Protein 5Y27 (pdb70)

Radius of gyration: 16.81 Å; Cα contacts (8 Å, |Δi|>4): 236; chains: 2; bounding box: 41×46×40 Å

GO terms:
  GO:0000785 chromatin (C, IDA)
  GO:0005634 nucleus (C, IDA)
  GO:0006335 DNA replication-dependent chromatin assembly (P, IDA)
  GO:0031491 nucleosome binding (F, EXP)
  GO:0043596 nuclear replication fork (C, IC)
  GO:0140529 CMG complex assembly (P, IC)
  GO:1902983 DNA strand elongation involved in mitotic DNA replication (P, IC)
  GO:0005634 nucleus (C, HDA)
  GO:0040029 epigenetic regulation of gene expression (P, IMP)
  GO:0005829 cytosol (C, HDA)
  GO:0006335 DNA replication-dependent chromatin assembly (P, IMP)
  GO:0008622 epsilon DNA polymerase complex (C, IPI)

Foldseek 3Di:
DVVLVVQQDDLVVLVVVCVVPPPPDDDDDVRSSVSSVVVVVVVQLVVQQCVVCVVVVHRDGLVSSLVSCVVVVNNVCNVVSVVVVVVVVVVVVVD/DVPDDDDDPPAAPDDLVVLVVVVVPDPPDPDQDPSNSRVVRVVVVVVVVVLLVQLCVVCVVVVHRDGDPVSSVVCCVPDPVNVVCCVVSVD

B-factor: mean 26.99, std 15.71, range [8.02, 170.59]

Organism: Schizosaccharomyces pombe (strain 972 / ATCC 24843) (NCBI:txid284812)

Structure (mmCIF, N/CA/C/O backbone):
data_5Y27
#
_entry.id   5Y27
#
_cell.length_a   86.291
_cell.length_b   86.291
_cell.length_c   59.710
_cell.angle_alpha   90.00
_cell.angle_beta   90.00
_cell.angle_gamma   120.00
#
_symmetry.space_group_name_H-M   'P 65'
#
loop_
_entity.id
_entity.type
_entity.pdbx_description
1 polymer 'DNA polymerase epsilon subunit D'
2 polymer 'Putative transcription factor C16C4.22'
3 non-polymer GLYCEROL
4 water water
#
loop_
_atom_site.group_PDB
_atom_site.id
_atom_site.type_symbol
_atom_site.label_atom_id
_atom_site.label_alt_id
_atom_site.label_comp_id
_atom_site.label_asym_id
_atom_site.label_entity_id
_atom_site.label_seq_id
_atom_site.pdbx_PDB_ins_code
_atom_site.Cartn_x
_atom_site.Cartn_y
_atom_site.Cartn_z
_atom_site.occupancy
_atom_site.B_iso_or_equiv
_atom_site.auth_seq_id
_atom_site.auth_comp_id
_atom_site.auth_asym_id
_atom_site.auth_atom_id
_atom_site.pdbx_PDB_model_num
ATOM 1 N N . THR A 1 10 ? 3.780 18.182 45.173 1.00 63.11 9 THR A N 1
ATOM 2 C CA . THR A 1 10 ? 3.985 18.296 46.610 1.00 59.97 9 THR A CA 1
ATOM 3 C C . THR A 1 10 ? 3.022 19.322 47.203 1.00 56.45 9 THR A C 1
ATOM 4 O O . THR A 1 10 ? 2.515 20.197 46.498 1.00 50.68 9 THR A O 1
ATOM 8 N N . SER A 1 11 ? 2.767 19.195 48.501 1.00 58.42 10 SER A N 1
ATOM 9 C CA . SER A 1 11 ? 2.041 20.210 49.24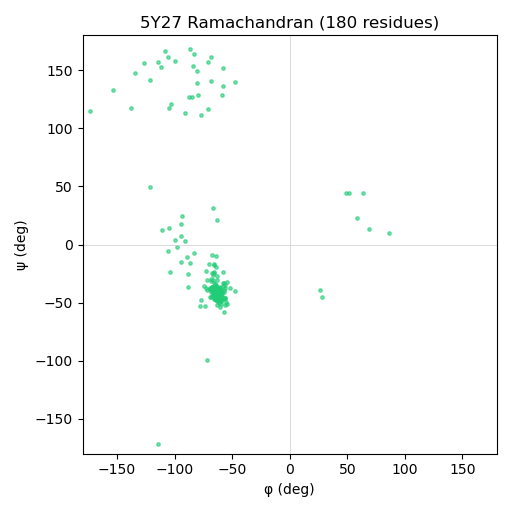7 1.00 54.95 10 SER A CA 1
ATOM 10 C C . SER A 1 11 ? 2.961 21.410 49.440 1.00 45.94 10 SER A C 1
ATOM 11 O O . SER A 1 11 ? 2.507 22.534 49.648 1.00 47.49 10 SER A O 1
ATOM 14 N N . GLU A 1 12 ? 4.263 21.150 49.357 1.00 41.75 11 GLU A N 1
ATOM 15 C CA . GLU A 1 12 ? 5.271 22.189 49.504 1.00 41.23 11 GLU A CA 1
ATOM 16 C C . GLU A 1 12 ? 5.239 23.166 48.332 1.00 38.54 11 GLU A C 1
ATOM 17 O O . GLU A 1 12 ? 5.301 24.378 48.530 1.00 41.65 11 GLU A O 1
ATOM 23 N N . LEU A 1 13 ? 5.148 22.629 47.117 1.00 38.02 12 LEU A N 1
ATOM 24 C CA . LEU A 1 13 ? 5.027 23.458 45.919 1.00 34.81 12 LEU A CA 1
ATOM 25 C C . LEU A 1 13 ? 3.783 24.313 45.992 1.00 30.25 12 LEU A C 1
ATOM 26 O O . LEU A 1 13 ? 3.827 25.517 45.763 1.00 30.81 12 LEU A O 1
ATOM 31 N N . ASP A 1 14 ? 2.660 23.687 46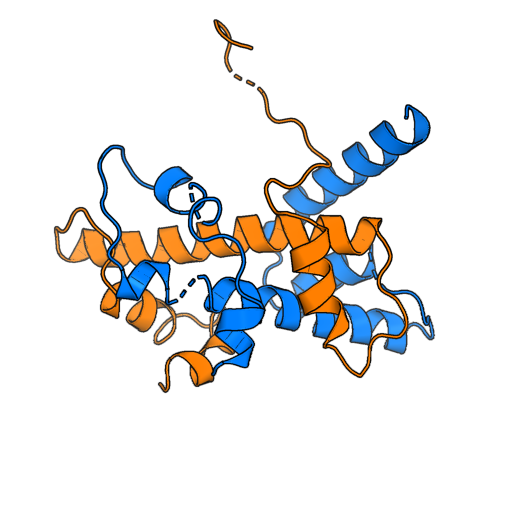.317 1.00 27.47 13 ASP A N 1
ATOM 32 C CA . ASP A 1 14 ? 1.416 24.423 46.451 1.00 27.98 13 ASP A CA 1
ATOM 33 C C . ASP A 1 14 ? 1.489 25.505 47.530 1.00 28.70 13 ASP A C 1
ATOM 34 O O . ASP A 1 14 ? 0.952 26.595 47.346 1.00 29.40 13 ASP A O 1
ATOM 39 N N . ASP A 1 15 ? 2.155 25.222 48.649 1.00 29.06 14 ASP A N 1
ATOM 40 C CA . ASP A 1 15 ? 2.248 26.227 49.706 1.00 30.71 14 ASP A CA 1
ATOM 41 C C . ASP A 1 15 ? 3.109 27.420 49.294 1.00 30.06 14 ASP A C 1
ATOM 42 O O . ASP A 1 15 ? 2.868 28.548 49.724 1.00 34.47 14 ASP A O 1
ATOM 47 N N . LEU A 1 16 ? 4.112 27.165 48.463 1.00 27.54 15 LEU A N 1
ATOM 48 C CA . LEU A 1 16 ? 5.055 28.204 48.057 1.00 19.18 15 LEU A CA 1
ATOM 49 C C . LEU A 1 16 ? 4.579 28.994 46.841 1.00 21.00 15 LEU A C 1
ATOM 50 O O . LEU A 1 16 ? 5.106 30.067 46.551 1.00 27.76 15 LEU A O 1
ATOM 55 N N . ALA A 1 17 ? 3.585 28.460 46.136 1.00 22.25 16 ALA A N 1
ATOM 56 C CA . ALA A 1 17 ? 3.211 28.973 44.821 1.00 17.43 16 ALA A CA 1
ATOM 57 C C . ALA A 1 17 ? 2.830 30.441 44.870 1.00 24.85 16 ALA A C 1
ATOM 58 O O . ALA A 1 17 ? 2.125 30.881 45.773 1.00 26.55 16 ALA A O 1
ATOM 60 N N . LEU A 1 18 ? 3.323 31.192 43.890 1.00 17.53 17 LEU A N 1
ATOM 61 C CA . LEU A 1 18 ? 2.980 32.593 43.706 1.00 15.56 17 LEU A CA 1
ATOM 62 C C . LEU A 1 18 ? 1.543 32.708 43.226 1.00 18.71 17 LEU A C 1
ATOM 63 O O . LEU A 1 18 ? 1.032 31.762 42.644 1.00 17.23 17 LEU A O 1
ATOM 68 N N . PRO A 1 19 ? 0.909 33.869 43.439 1.00 20.58 18 PRO A N 1
ATOM 69 C CA . PRO A 1 19 ? -0.531 34.006 43.168 1.00 24.31 18 PRO A CA 1
ATOM 70 C C . PRO A 1 19 ? -0.901 33.702 41.717 1.00 29.38 18 PRO A C 1
ATOM 71 O O . PRO A 1 19 ? -0.308 34.241 40.775 1.00 15.56 18 PRO A O 1
ATOM 75 N N . ARG A 1 20 ? -1.890 32.830 41.551 1.00 27.05 19 ARG A N 1
ATOM 76 C CA . ARG A 1 20 ? -2.261 32.337 40.236 1.00 30.38 19 ARG A CA 1
ATOM 77 C C . ARG A 1 20 ? -2.621 33.464 39.261 1.00 25.64 19 ARG A C 1
ATOM 78 O O . ARG A 1 20 ? -2.315 33.377 38.071 1.00 21.93 19 ARG A O 1
ATOM 86 N N . SER A 1 21 ? -3.235 34.532 39.763 1.00 20.25 20 SER A N 1
ATOM 87 C CA . SER A 1 21 ? -3.673 35.634 38.901 1.00 26.66 20 SER A CA 1
ATOM 88 C C . SER A 1 21 ? -2.534 36.525 38.397 1.00 24.06 20 SER A C 1
ATOM 89 O O . SER A 1 21 ? -2.595 37.054 37.281 1.00 15.16 20 SER A O 1
ATOM 92 N N . ILE A 1 22 ? -1.524 36.734 39.236 1.00 24.97 21 ILE A N 1
ATOM 93 C CA . ILE A 1 22 ? -0.368 37.545 38.839 1.00 24.61 21 ILE A CA 1
ATOM 94 C C . ILE A 1 22 ? 0.474 36.776 37.818 1.00 13.41 21 ILE A C 1
ATOM 95 O O . ILE A 1 22 ? 0.993 37.354 36.851 1.00 14.44 21 ILE A O 1
ATOM 100 N N . ILE A 1 23 ? 0.610 35.474 38.022 1.00 13.49 22 ILE A N 1
ATOM 101 C CA . ILE A 1 23 ? 1.310 34.653 37.051 1.00 18.15 22 ILE A CA 1
ATOM 102 C C . ILE A 1 23 ? 0.516 34.596 35.743 1.00 20.01 22 ILE A C 1
ATOM 103 O O . ILE A 1 23 ? 1.087 34.652 34.656 1.00 12.33 22 ILE A O 1
ATOM 116 N N . ARG A 1 25 ? -1.428 36.863 34.435 1.00 13.50 24 ARG A N 1
ATOM 117 C CA . ARG A 1 25 ? -1.234 38.130 33.751 1.00 16.53 24 ARG A CA 1
ATOM 118 C C . ARG A 1 25 ? 0.119 38.209 33.036 1.00 12.39 24 ARG A C 1
ATOM 119 O O . ARG A 1 25 ? 0.221 38.763 31.942 1.00 12.27 24 ARG A O 1
ATOM 127 N N . LEU A 1 26 ? 1.157 37.675 33.679 1.00 16.74 25 LEU A N 1
ATOM 128 C CA . LEU A 1 26 ? 2.479 37.598 33.049 1.00 14.36 25 LEU A CA 1
ATOM 129 C C . LEU A 1 26 ? 2.424 36.712 31.808 1.00 11.21 25 LEU A C 1
ATOM 130 O O . LEU A 1 26 ? 2.994 37.038 30.753 1.00 11.40 25 LEU A O 1
ATOM 135 N N . VAL A 1 27 ? 1.750 35.576 31.928 1.00 11.59 26 VAL A N 1
ATOM 136 C CA . VAL A 1 27 ? 1.649 34.662 30.794 1.00 11.76 26 VAL A CA 1
ATOM 137 C C . VAL A 1 27 ? 0.904 35.341 29.648 1.00 12.06 26 VAL A C 1
ATOM 138 O O . VAL A 1 27 ? 1.385 35.400 28.511 1.00 12.60 26 VAL A O 1
ATOM 142 N N . LYS A 1 28 ? -0.276 35.875 29.945 1.00 12.53 27 LYS A N 1
ATOM 143 C CA . LYS A 1 28 ? -1.083 36.448 28.884 1.00 12.95 27 LYS A CA 1
ATOM 144 C C . LYS A 1 28 ? -0.434 37.691 28.317 1.00 12.66 27 LYS A C 1
ATOM 145 O O . LYS A 1 28 ? -0.649 38.012 27.157 1.00 13.00 27 LYS A O 1
ATOM 151 N N . GLY A 1 29 ? 0.414 38.350 29.111 1.00 13.10 28 GLY A N 1
ATOM 152 C CA . GLY A 1 29 ? 1.112 39.540 28.649 1.00 12.05 28 GLY A CA 1
ATOM 153 C C . GLY A 1 29 ? 1.970 39.356 27.409 1.00 13.42 28 GLY A C 1
ATOM 154 O O . GLY A 1 29 ? 2.235 40.315 26.694 1.00 14.83 28 GLY A O 1
ATOM 155 N N . VAL A 1 30 ? 2.410 38.133 27.138 1.00 11.76 29 VAL A N 1
ATOM 156 C CA . VAL A 1 30 ? 3.257 37.898 25.978 1.00 11.82 29 VAL A CA 1
ATOM 157 C C . VAL A 1 30 ? 2.553 37.082 24.896 1.00 21.55 29 VAL A C 1
ATOM 158 O O . VAL A 1 30 ? 3.183 36.630 23.933 1.00 13.58 29 VAL A O 1
ATOM 162 N N . LEU A 1 31 ? 1.237 36.932 25.028 1.00 16.73 30 LEU A N 1
ATOM 163 C CA . LEU A 1 31 ? 0.454 36.175 24.057 1.00 17.14 30 LEU A CA 1
ATOM 164 C C . LEU A 1 31 ? -0.507 37.117 23.336 1.00 16.58 30 LEU A C 1
ATOM 165 O O . LEU A 1 31 ? -0.843 38.171 23.868 1.00 15.61 30 LEU A O 1
ATOM 170 N N . PRO A 1 32 ? -0.951 36.744 22.124 1.00 16.13 31 PRO A N 1
ATOM 171 C CA . PRO A 1 32 ? -1.946 37.541 21.394 1.00 20.91 31 PRO A CA 1
ATOM 172 C C . PRO A 1 32 ? -3.230 37.693 22.210 1.00 15.66 31 PRO A C 1
ATOM 173 O O . PRO A 1 32 ? -3.490 36.807 23.025 1.00 18.26 31 PRO A O 1
ATOM 177 N N . GLU A 1 33 ? -3.979 38.779 22.017 1.00 16.09 32 GLU A N 1
ATOM 178 C CA . GLU A 1 33 ? -5.278 38.961 22.669 1.00 25.75 32 GLU A CA 1
ATOM 179 C C . GLU A 1 33 ? -6.135 37.712 22.535 1.00 16.98 32 GLU A C 1
ATOM 180 O O . GLU A 1 33 ? -6.113 37.062 21.494 1.00 17.42 32 GLU A O 1
ATOM 186 N N . LYS A 1 34 ? -6.843 37.365 23.605 1.00 21.31 33 LYS A N 1
ATOM 187 C CA . LYS A 1 34 ? -7.822 36.271 23.603 1.00 21.36 33 LYS A CA 1
ATOM 188 C C . LYS A 1 34 ? -7.213 34.866 23.467 1.00 25.07 33 LYS A C 1
ATOM 189 O O . LYS A 1 34 ? -7.925 33.898 23.245 1.00 18.35 33 LYS A O 1
ATOM 195 N N . SER A 1 35 ? -5.902 34.744 23.637 1.00 20.16 34 SER A N 1
ATOM 196 C CA . SER A 1 35 ? -5.288 33.425 23.742 1.00 18.02 34 SER A CA 1
ATOM 197 C C . SER A 1 35 ? -5.711 32.773 25.039 1.00 16.82 34 SER A C 1
ATOM 198 O O . SER A 1 35 ? -5.764 33.424 26.076 1.00 18.34 34 SER A O 1
ATOM 201 N N . LEU A 1 36 ? -5.974 31.480 25.030 1.00 21.05 35 LEU A N 1
ATOM 202 C CA . LEU A 1 36 ? -6.293 30.878 26.312 1.00 21.88 35 LEU A CA 1
ATOM 203 C C . LEU A 1 36 ? -5.165 30.012 26.874 1.00 24.35 35 LEU A C 1
ATOM 204 O O . LEU A 1 36 ? -4.219 29.605 26.187 1.00 20.56 35 LEU A O 1
ATOM 209 N N . VAL A 1 37 ? -5.259 29.774 28.169 1.00 22.76 36 VAL A N 1
ATOM 210 C CA . VAL A 1 37 ? -4.251 29.055 28.897 1.00 24.75 36 VAL A CA 1
ATOM 211 C C . VAL A 1 37 ? -4.994 28.119 29.818 1.00 23.76 36 VAL A C 1
ATOM 212 O O . VAL A 1 37 ? -5.743 28.576 30.682 1.00 35.36 36 VAL A O 1
ATOM 216 N N . GLN A 1 38 ? -4.810 26.825 29.644 1.00 27.51 37 GLN A N 1
ATOM 217 C CA . GLN A 1 38 ? -5.576 25.932 30.491 1.00 44.90 37 GLN A CA 1
ATOM 218 C C . GLN A 1 38 ? -4.917 25.647 31.820 1.00 42.65 37 GLN A C 1
ATOM 219 O O . GLN A 1 38 ? -3.742 25.965 32.061 1.00 37.75 37 GLN A O 1
ATOM 225 N N . LYS A 1 39 ? -5.732 25.042 32.671 1.00 30.95 38 LYS A N 1
ATOM 226 C CA . LYS A 1 39 ? -5.438 24.875 34.069 1.00 29.37 38 LYS A CA 1
ATOM 227 C C . LYS A 1 39 ? -4.136 24.127 34.258 1.00 27.93 38 LYS A C 1
ATOM 228 O O . LYS A 1 39 ? -3.217 24.653 34.866 1.00 34.23 38 LYS A O 1
ATOM 234 N N . GLU A 1 40 ? -4.043 22.918 33.708 1.00 28.58 39 GLU A N 1
ATOM 235 C CA . GLU A 1 40 ? -2.836 22.102 33.869 1.00 33.95 39 GLU A CA 1
ATOM 236 C C . GLU A 1 40 ? -1.569 22.838 33.422 1.00 38.14 39 GLU A C 1
ATOM 237 O O . GLU A 1 40 ? -0.489 22.621 33.972 1.00 34.67 39 GLU A O 1
ATOM 243 N N . ALA A 1 41 ? -1.714 23.707 32.423 1.00 38.50 40 ALA A N 1
ATOM 244 C CA . ALA A 1 41 ? -0.594 24.474 31.887 1.00 34.78 40 ALA A CA 1
ATOM 245 C C . ALA A 1 41 ? -0.208 25.636 32.802 1.00 33.54 40 ALA A C 1
ATOM 246 O O . ALA A 1 41 ? 0.969 25.831 33.089 1.00 31.45 40 ALA A O 1
ATOM 248 N N . LEU A 1 42 ? -1.194 26.412 33.243 1.00 23.59 41 LEU A N 1
ATOM 249 C CA . LEU A 1 42 ? -0.925 27.524 34.141 1.00 27.73 41 LEU A CA 1
ATOM 250 C C . LEU A 1 42 ? -0.276 27.018 35.427 1.00 34.71 41 LEU A C 1
ATOM 251 O O . LEU A 1 42 ? 0.677 27.622 35.925 1.00 27.14 41 LEU A O 1
ATOM 256 N N . LYS A 1 43 ? -0.781 25.891 35.927 1.00 31.03 42 LYS A N 1
ATOM 257 C CA . LYS A 1 43 ? -0.255 25.242 37.129 1.00 27.65 42 LYS A CA 1
ATOM 258 C C . LYS A 1 43 ? 1.200 24.863 36.955 1.00 29.47 42 LYS A C 1
ATOM 259 O O . LYS A 1 43 ? 2.024 25.057 37.862 1.00 27.71 42 LYS A O 1
ATOM 265 N N . ALA A 1 44 ? 1.509 24.312 35.784 1.00 24.13 43 ALA A N 1
ATOM 266 C CA . ALA A 1 44 ? 2.864 23.868 35.482 1.00 27.40 43 ALA A CA 1
ATOM 267 C C . ALA A 1 44 ? 3.829 25.044 35.483 1.00 29.47 43 ALA A C 1
ATOM 268 O O . ALA A 1 44 ? 4.991 24.916 35.890 1.00 22.31 43 ALA A O 1
ATOM 278 N N . ILE A 1 46 ? 3.260 28.092 37.055 1.00 20.38 45 ILE A N 1
ATOM 279 C CA . ILE A 1 46 ? 3.336 28.587 38.425 1.00 20.55 45 ILE A CA 1
ATOM 280 C C . ILE A 1 46 ? 4.381 27.784 39.193 1.00 21.86 45 ILE A C 1
ATOM 281 O O . ILE A 1 46 ? 5.233 28.352 39.885 1.00 16.62 45 ILE A O 1
ATOM 286 N N . ASN A 1 47 ? 4.347 26.465 39.046 1.00 17.78 46 ASN A N 1
ATOM 287 C CA . ASN A 1 47 ? 5.304 25.621 39.752 1.00 24.02 46 ASN A CA 1
ATOM 288 C C . ASN A 1 47 ? 6.698 25.748 39.170 1.00 19.42 46 ASN A C 1
ATOM 289 O O . ASN A 1 47 ? 7.682 25.628 39.894 1.00 18.14 46 ASN A O 1
ATOM 294 N N . SER A 1 48 ? 6.790 26.013 37.867 1.00 13.84 47 SER A N 1
ATOM 295 C CA . SER A 1 48 ? 8.092 26.204 37.244 1.00 13.01 47 SER A CA 1
ATOM 296 C C . SER A 1 48 ? 8.716 27.481 37.784 1.00 15.76 47 SER A C 1
ATOM 297 O O . SER A 1 48 ? 9.927 27.541 37.995 1.00 11.79 47 SER A O 1
ATOM 300 N N . ALA A 1 49 ? 7.883 28.494 38.015 1.00 12.59 48 ALA A N 1
ATOM 301 C CA . ALA A 1 49 ? 8.370 29.782 38.515 1.00 13.69 48 ALA A CA 1
ATOM 302 C C . ALA A 1 49 ? 9.002 29.593 39.890 1.00 13.50 48 ALA A C 1
ATOM 303 O O . ALA A 1 49 ? 10.065 30.147 40.164 1.00 11.16 48 ALA A O 1
ATOM 305 N N . THR A 1 50 ? 8.342 28.808 40.738 1.00 12.55 49 THR A N 1
ATOM 306 C CA . THR A 1 50 ? 8.903 28.495 42.055 1.00 16.31 49 THR A CA 1
ATOM 307 C C . THR A 1 50 ? 10.271 27.846 41.924 1.00 14.39 49 THR A C 1
ATOM 308 O O . THR A 1 50 ? 11.192 28.237 42.628 1.00 12.58 49 THR A O 1
ATOM 312 N N . LEU A 1 51 ? 10.415 26.876 41.025 1.00 12.88 50 LEU A N 1
ATOM 313 C CA . LEU A 1 51 ? 11.708 26.197 40.855 1.00 14.52 50 LEU A CA 1
ATOM 314 C C . LEU A 1 51 ? 12.742 27.139 40.270 1.00 11.81 50 LEU A C 1
ATOM 315 O O . LEU A 1 51 ? 13.935 27.013 40.560 1.00 11.69 50 LEU A O 1
ATOM 320 N N . PHE A 1 52 ? 12.300 28.106 39.471 1.00 11.20 51 PHE A N 1
ATOM 321 C CA . PHE A 1 52 ? 13.252 29.074 38.951 1.00 10.42 51 PHE A CA 1
ATOM 322 C C . PHE A 1 52 ? 13.795 29.987 40.061 1.00 10.22 51 PHE A C 1
ATOM 323 O O . PHE A 1 52 ? 14.971 30.337 40.048 1.00 9.88 51 PHE A O 1
ATOM 331 N N . VAL A 1 53 ? 12.930 30.420 40.970 1.00 10.52 52 VAL A N 1
ATOM 332 C CA . VAL A 1 53 ? 13.385 31.237 42.098 1.00 10.56 52 VAL A CA 1
ATOM 333 C C . VAL A 1 53 ? 14.506 30.492 42.834 1.00 19.59 52 VAL A C 1
ATOM 334 O O . VAL A 1 53 ? 15.589 31.036 43.059 1.00 10.54 52 VAL A O 1
ATOM 338 N N . SER A 1 54 ? 14.234 29.239 43.175 1.00 11.51 53 SER A N 1
ATOM 339 C CA . SER A 1 54 ? 15.206 28.384 43.869 1.00 15.10 53 SER A CA 1
ATOM 340 C C . SER A 1 54 ? 16.494 28.160 43.077 1.00 13.66 53 SER A C 1
ATOM 341 O O . SER A 1 54 ? 17.593 28.162 43.645 1.00 11.54 53 SER A O 1
ATOM 344 N N . PHE A 1 55 ? 16.349 27.935 41.776 1.00 11.15 54 PHE A N 1
ATOM 345 C CA . PHE A 1 55 ? 17.472 27.695 40.870 1.00 14.86 54 PHE A CA 1
ATOM 346 C C . PHE A 1 55 ? 18.423 28.896 40.834 1.00 16.37 54 PHE A C 1
ATOM 347 O O . PHE A 1 55 ? 19.628 28.756 41.072 1.00 10.32 54 PHE A O 1
ATOM 355 N N . LEU A 1 56 ? 17.877 30.077 40.554 1.00 9.76 55 LEU A N 1
ATOM 356 C CA . LEU A 1 56 ? 18.680 31.303 40.507 1.00 9.66 55 LEU A CA 1
ATOM 357 C C . LEU A 1 56 ? 19.256 31.632 41.899 1.00 9.56 55 LEU A C 1
ATOM 358 O O . LEU A 1 56 ? 20.410 32.087 42.031 1.00 9.46 55 LEU A O 1
ATOM 363 N N . THR A 1 57 ? 18.458 31.410 42.928 1.00 9.99 56 THR A N 1
ATOM 364 C CA . THR A 1 57 ? 18.897 31.704 44.292 1.00 10.41 56 THR A CA 1
ATOM 365 C C . THR A 1 57 ? 20.109 30.866 44.676 1.00 12.25 56 THR A C 1
ATOM 366 O O . THR A 1 57 ? 21.104 31.389 45.179 1.00 10.73 56 THR A O 1
ATOM 370 N N . SER A 1 58 ? 20.007 29.563 44.451 1.00 11.05 57 SER A N 1
ATOM 371 C CA . SER A 1 58 ? 21.118 28.660 44.722 1.00 12.37 57 SER A CA 1
ATOM 372 C C . SER A 1 58 ? 22.399 29.061 43.975 1.00 17.99 57 SER A C 1
ATOM 373 O O . SER A 1 58 ? 23.474 29.099 44.564 1.00 12.35 57 SER A O 1
ATOM 376 N N . ALA A 1 59 ? 22.297 29.373 42.687 1.00 10.50 58 ALA A N 1
ATOM 377 C CA . ALA A 1 59 ? 23.493 29.728 41.918 1.00 10.30 58 ALA A CA 1
ATOM 378 C C . ALA A 1 59 ? 24.100 31.041 42.431 1.00 13.18 58 ALA A C 1
ATOM 379 O O . ALA A 1 59 ? 25.319 31.208 42.469 1.00 10.52 58 ALA A O 1
ATOM 381 N N . SER A 1 60 ? 23.233 31.968 42.831 1.00 9.82 59 SER A N 1
ATOM 382 C CA . SER A 1 60 ? 23.661 33.249 43.400 1.00 10.27 59 SER A CA 1
ATOM 383 C C . SER A 1 60 ? 24.341 33.064 44.748 1.00 14.92 59 SER A C 1
ATOM 384 O O . SER A 1 60 ? 25.367 33.705 45.022 1.00 10.83 59 SER A O 1
ATOM 387 N N . GLY A 1 61 ? 23.782 32.189 45.586 1.00 10.75 60 GLY A N 1
ATOM 388 C CA . GLY A 1 61 ? 24.367 31.933 46.902 1.00 11.86 60 GLY A CA 1
ATOM 389 C C . GLY A 1 61 ? 25.755 31.306 46.800 1.00 13.06 60 GLY A C 1
ATOM 390 O O . GLY A 1 61 ? 26.623 31.553 47.633 1.00 12.04 60 GLY A O 1
ATOM 391 N N . GLU A 1 62 ? 25.951 30.470 45.786 1.00 12.61 61 GLU A N 1
ATOM 392 C CA . GLU A 1 62 ? 27.268 29.877 45.500 1.00 16.29 61 GLU A CA 1
ATOM 393 C C . GLU A 1 62 ? 28.334 30.922 45.208 1.00 17.11 61 GLU A C 1
ATOM 394 O O . GLU A 1 62 ? 29.492 30.828 45.657 1.00 14.89 61 GLU A O 1
ATOM 400 N N . ILE A 1 63 ? 27.960 31.896 44.400 1.00 14.10 62 ILE A N 1
ATOM 401 C CA . ILE A 1 63 ? 28.875 32.970 44.060 1.00 20.25 62 ILE A CA 1
ATOM 402 C C . ILE A 1 63 ? 29.180 33.824 45.294 1.00 20.36 62 ILE A C 1
ATOM 403 O O . ILE A 1 63 ? 30.338 34.204 45.522 1.00 23.59 62 ILE A O 1
ATOM 408 N N . ALA A 1 64 ? 28.167 34.094 46.120 1.00 12.39 63 ALA A N 1
ATOM 409 C CA . ALA A 1 64 ? 28.415 34.746 47.403 1.00 16.36 63 ALA A CA 1
ATOM 410 C C . ALA A 1 64 ? 29.421 33.950 48.232 1.00 21.69 63 ALA A C 1
ATOM 411 O O . ALA A 1 64 ? 30.363 34.512 48.791 1.00 25.52 63 ALA A O 1
ATOM 413 N N . THR A 1 65 ? 29.215 32.639 48.300 1.00 17.64 64 THR A N 1
ATOM 414 C CA . THR A 1 65 ? 30.069 31.758 49.076 1.00 16.55 64 THR A CA 1
ATOM 415 C C . THR A 1 65 ? 31.493 31.698 48.513 1.00 29.86 64 THR A C 1
ATOM 416 O O . THR A 1 65 ? 32.483 31.719 49.269 1.00 22.90 64 THR A O 1
ATOM 420 N N . ASN A 1 66 ? 31.594 31.605 47.190 1.00 28.01 65 ASN A N 1
ATOM 421 C CA . ASN A 1 66 ? 32.893 31.547 46.524 1.00 28.98 65 ASN A CA 1
ATOM 422 C C . ASN A 1 66 ? 33.652 32.858 46.704 1.00 31.82 65 ASN A C 1
ATOM 423 O O . ASN A 1 66 ? 34.881 32.887 46.613 1.00 44.41 65 ASN A O 1
ATOM 428 N N . ASN A 1 67 ? 32.924 33.939 46.962 1.00 25.49 66 ASN A N 1
ATOM 429 C CA . ASN A 1 67 ? 33.536 35.220 47.297 1.00 30.98 66 ASN A CA 1
ATOM 430 C C . ASN A 1 67 ? 33.648 35.428 48.807 1.00 32.03 66 ASN A C 1
ATOM 431 O O . ASN A 1 67 ? 33.820 36.559 49.266 1.00 31.34 66 ASN A O 1
ATOM 436 N N . ASN A 1 68 ? 33.536 34.337 49.565 1.00 28.21 67 ASN A N 1
ATOM 437 C CA . ASN A 1 68 ? 33.625 34.393 51.026 1.00 30.08 67 ASN A CA 1
ATOM 438 C C . ASN A 1 68 ? 32.745 35.485 51.628 1.00 28.07 67 ASN A C 1
ATOM 439 O O . ASN A 1 68 ? 33.175 36.233 52.501 1.00 28.27 67 ASN A O 1
ATOM 444 N N . ARG A 1 69 ? 31.508 35.577 51.139 1.00 21.69 68 ARG A N 1
ATOM 445 C CA . ARG A 1 69 ? 30.547 36.551 51.639 1.00 18.82 68 ARG A CA 1
ATOM 446 C C . ARG A 1 69 ? 29.309 35.818 52.161 1.00 18.15 68 ARG A C 1
ATOM 447 O O . ARG A 1 69 ? 28.888 34.829 51.568 1.00 17.22 68 ARG A O 1
ATOM 455 N N . LYS A 1 70 ? 28.735 36.286 53.262 1.00 15.46 69 LYS A N 1
ATOM 456 C CA . LYS A 1 70 ? 27.518 35.660 53.778 1.00 15.75 69 LYS 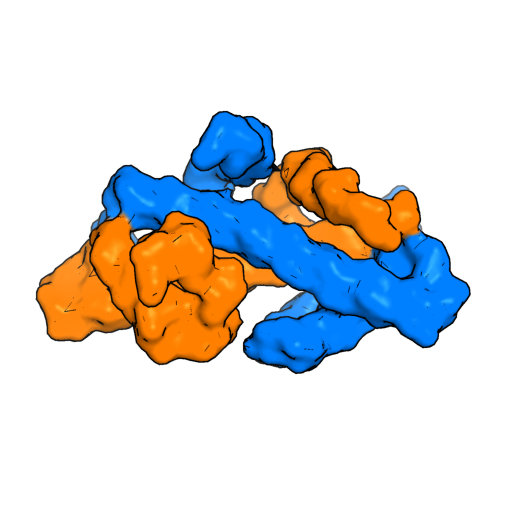A CA 1
ATOM 457 C C . LYS A 1 70 ? 26.276 36.291 53.151 1.00 20.08 69 LYS A C 1
ATOM 458 O O . LYS A 1 70 ? 25.215 35.658 53.085 1.00 15.14 69 LYS A O 1
ATOM 464 N N . ILE A 1 71 ? 26.403 37.541 52.711 1.00 15.12 70 ILE A N 1
ATOM 465 C CA . ILE A 1 71 ? 25.264 38.219 52.082 1.00 16.61 70 ILE A CA 1
ATOM 466 C C . ILE A 1 71 ? 25.223 37.938 50.590 1.00 16.99 70 ILE A C 1
ATOM 467 O O . ILE A 1 71 ? 26.215 38.130 49.871 1.00 19.15 70 ILE A O 1
ATOM 472 N N . LEU A 1 72 ? 24.064 37.469 50.131 1.00 15.65 71 LEU A N 1
ATOM 473 C CA . LEU A 1 72 ? 23.817 37.261 48.719 1.00 14.48 71 LEU A CA 1
ATOM 474 C C . LEU A 1 72 ? 23.473 38.630 48.137 1.00 12.37 71 LEU A C 1
ATOM 475 O O . LEU A 1 72 ? 22.435 39.196 48.490 1.00 12.27 71 LEU A O 1
ATOM 488 N N . PRO A 1 74 ? 23.281 41.819 44.941 1.00 13.15 73 PRO A N 1
ATOM 489 C CA . PRO A 1 74 ? 22.758 41.936 43.572 1.00 10.66 73 PRO A CA 1
ATOM 490 C C . PRO A 1 74 ? 23.752 41.505 42.508 1.00 15.95 73 PRO A C 1
ATOM 491 O O . PRO A 1 74 ? 23.301 40.932 41.516 1.00 9.95 73 PRO A O 1
ATOM 495 N N . GLN A 1 75 ? 25.054 41.777 42.681 1.00 10.62 74 GLN A N 1
ATOM 496 C CA . GLN A 1 75 ? 26.015 41.355 41.660 1.00 13.21 74 GLN A CA 1
ATOM 497 C C . GLN A 1 75 ? 26.109 39.830 41.591 1.00 10.03 74 GLN A C 1
ATOM 498 O O . GLN A 1 75 ? 26.434 39.286 40.551 1.00 11.35 74 GLN A O 1
ATOM 504 N N . ASP A 1 76 ? 25.811 39.133 42.687 1.00 14.31 75 ASP A N 1
ATOM 505 C CA . ASP A 1 76 ? 25.797 37.668 42.661 1.00 9.80 75 ASP A CA 1
ATOM 506 C C . ASP A 1 76 ? 24.653 37.147 41.797 1.00 11.02 75 ASP A C 1
ATOM 507 O O . ASP A 1 76 ? 24.780 36.130 41.112 1.00 12.79 75 ASP A O 1
ATOM 512 N N . VAL A 1 77 ? 23.511 37.813 41.868 1.00 9.57 76 VAL A N 1
ATOM 513 C CA . VAL A 1 77 ? 22.394 37.426 40.998 1.00 8.94 76 VAL A CA 1
ATOM 514 C C . VAL A 1 77 ? 22.742 37.667 39.527 1.00 8.78 76 VAL A C 1
ATOM 515 O O . VAL A 1 77 ? 22.505 36.822 38.672 1.00 9.05 76 VAL A O 1
ATOM 519 N N . LEU A 1 78 ? 23.292 38.837 39.223 1.00 11.93 77 LEU A N 1
ATOM 520 C CA . LEU A 1 78 ? 23.686 39.148 37.847 1.00 9.06 77 LEU A CA 1
ATOM 521 C C . LEU A 1 78 ? 24.720 38.149 37.317 1.00 11.84 77 LEU A C 1
ATOM 522 O O . LEU A 1 78 ? 24.584 37.633 36.209 1.00 9.96 77 LEU A O 1
ATOM 527 N N . ASN A 1 79 ? 25.739 37.850 38.112 1.00 14.68 78 ASN A N 1
ATOM 528 C CA . ASN A 1 79 ? 26.710 36.832 37.711 1.00 15.69 78 ASN A CA 1
ATOM 529 C C . ASN A 1 79 ? 26.109 35.423 37.640 1.00 14.11 78 ASN A C 1
ATOM 530 O O . ASN A 1 79 ? 26.528 34.600 36.827 1.00 12.35 78 ASN A O 1
ATOM 535 N N . ALA A 1 80 ? 25.105 35.145 38.466 1.00 10.53 79 ALA A N 1
ATOM 536 C CA . ALA A 1 80 ? 24.457 33.834 38.418 1.00 9.08 79 ALA A CA 1
ATOM 537 C C . ALA A 1 80 ? 23.711 33.596 37.113 1.00 9.00 79 ALA A C 1
ATOM 538 O O . ALA A 1 80 ? 23.510 32.449 36.719 1.00 11.74 79 ALA A O 1
ATOM 540 N N . LEU A 1 81 ? 23.300 34.671 36.438 1.00 8.84 80 LEU A N 1
ATOM 541 C CA . LEU A 1 81 ? 22.606 34.525 35.157 1.00 13.49 80 LEU A CA 1
ATOM 542 C C . LEU A 1 81 ? 23.514 33.818 34.166 1.00 14.60 80 LEU A C 1
ATOM 543 O O . LEU A 1 81 ? 23.058 33.004 33.373 1.00 11.37 80 LEU A O 1
ATOM 548 N N . ASP A 1 82 ? 24.802 34.129 34.216 1.00 13.03 81 ASP A N 1
ATOM 549 C CA . ASP A 1 82 ? 25.738 33.471 33.316 1.00 12.13 81 ASP A CA 1
ATOM 550 C C . ASP A 1 82 ? 25.879 31.993 33.679 1.00 13.53 81 ASP A C 1
ATOM 551 O O . ASP A 1 82 ? 25.963 31.127 32.800 1.00 17.86 81 ASP A O 1
ATOM 556 N N . GLU A 1 83 ? 25.888 31.703 34.972 1.00 10.24 82 GLU A N 1
ATOM 557 C CA . GLU A 1 83 ? 26.081 30.322 35.412 1.00 12.61 82 GLU A CA 1
ATOM 558 C C . GLU A 1 83 ? 24.873 29.449 35.065 1.00 18.41 82 GLU A C 1
ATOM 559 O O . GLU A 1 83 ? 25.048 28.298 34.683 1.00 18.53 82 GLU A O 1
ATOM 565 N N . ILE A 1 84 ? 23.659 29.993 35.171 1.00 11.88 83 ILE A N 1
ATOM 566 C CA . ILE A 1 84 ? 22.453 29.217 34.864 1.00 10.24 83 ILE A CA 1
ATOM 567 C C . ILE A 1 84 ? 22.049 29.370 33.396 1.00 10.42 83 ILE A C 1
ATOM 568 O O . ILE A 1 84 ? 21.043 28.827 32.964 1.00 10.58 83 ILE A O 1
ATOM 573 N N . GLU A 1 85 ? 22.861 30.104 32.641 1.00 13.66 84 GLU A N 1
ATOM 574 C CA . GLU A 1 85 ? 22.693 30.264 31.190 1.00 18.81 84 GLU A CA 1
ATOM 575 C C . GLU A 1 85 ? 21.393 30.973 30.827 1.00 16.37 84 GLU A C 1
ATOM 576 O O . GLU A 1 85 ? 20.688 30.590 29.886 1.00 13.43 84 GLU A O 1
ATOM 582 N N . TYR A 1 86 ? 21.113 32.043 31.563 1.00 14.61 85 TYR A N 1
ATOM 583 C CA . TYR A 1 86 ? 20.073 33.007 31.184 1.00 9.60 85 TYR A CA 1
ATOM 584 C C . TYR A 1 86 ? 20.679 34.403 31.028 1.00 12.22 85 TYR A C 1
ATOM 585 O O . TYR A 1 86 ? 20.155 35.368 31.597 1.00 11.88 85 TYR A O 1
ATOM 594 N N . PRO A 1 87 ? 21.795 34.528 30.275 1.00 10.91 86 PRO A N 1
ATOM 595 C CA . PRO A 1 87 ? 22.420 35.848 30.196 1.00 14.34 86 PRO A CA 1
ATOM 596 C C . PRO A 1 87 ? 21.538 36.876 29.486 1.00 10.23 86 PRO A C 1
ATOM 597 O O . PRO A 1 87 ? 21.798 38.063 29.593 1.00 10.33 86 PRO A O 1
ATOM 601 N N . GLU A 1 88 ? 20.533 36.427 28.751 1.00 10.31 87 GLU A N 1
ATOM 602 C CA . GLU A 1 88 ? 19.628 37.356 28.081 1.00 10.43 87 GLU A CA 1
ATOM 603 C C . GLU A 1 88 ? 18.757 38.177 29.052 1.00 10.50 87 GLU A C 1
ATOM 604 O O . GLU A 1 88 ? 18.048 39.089 28.610 1.00 10.01 87 GLU A O 1
ATOM 610 N N . PHE A 1 89 ? 18.780 37.840 30.343 1.00 9.33 88 PHE A N 1
ATOM 611 C CA . PHE A 1 89 ? 18.049 38.618 31.363 1.00 8.98 88 PHE A CA 1
ATOM 612 C C . PHE A 1 89 ? 18.903 39.746 31.945 1.00 9.51 88 PHE A C 1
ATOM 613 O O . PHE A 1 89 ? 18.405 40.609 32.676 1.00 9.05 88 PHE A O 1
ATOM 621 N N . SER A 1 90 ? 20.199 39.736 31.643 1.00 9.40 89 SER A N 1
ATOM 622 C CA . SER A 1 90 ? 21.132 40.597 32.357 1.00 9.57 89 SER A CA 1
ATOM 623 C C . SER A 1 90 ? 20.900 42.109 32.146 1.00 11.43 89 SER A C 1
ATOM 624 O O . SER A 1 90 ? 20.899 42.882 33.109 1.00 10.82 89 SER A O 1
ATOM 627 N N . LYS A 1 91 ? 20.723 42.525 30.898 1.00 10.49 90 LYS A N 1
ATOM 628 C CA . LYS A 1 91 ? 20.533 43.936 30.597 1.00 11.09 90 LYS A CA 1
ATOM 629 C C . LYS A 1 91 ? 19.285 44.463 31.338 1.00 10.83 90 LYS A C 1
ATOM 630 O O . LYS A 1 91 ? 19.326 45.525 31.948 1.00 11.20 90 LYS A O 1
ATOM 636 N N . THR A 1 92 ? 18.214 43.683 31.329 1.00 10.33 91 THR A N 1
ATOM 637 C CA . THR A 1 92 ? 16.983 44.096 31.993 1.00 10.20 91 THR A CA 1
ATOM 638 C C . THR A 1 92 ? 17.192 44.201 33.520 1.00 10.01 91 THR A C 1
ATOM 639 O O . THR A 1 92 ? 16.814 45.198 34.137 1.00 10.39 91 THR A O 1
ATOM 643 N N . LEU A 1 93 ? 17.824 43.190 34.121 1.00 9.57 92 LEU A N 1
ATOM 644 C CA . LEU A 1 93 ? 18.076 43.233 35.565 1.00 9.51 92 LEU A CA 1
ATOM 645 C C . LEU A 1 93 ? 18.968 44.413 35.977 1.00 15.35 92 LEU A C 1
ATOM 646 O O . LEU A 1 93 ? 18.763 45.005 37.036 1.00 10.37 92 LEU A O 1
ATOM 651 N N . LYS A 1 94 ? 19.963 44.749 35.159 1.00 10.39 93 LYS A N 1
ATOM 652 C CA . LYS A 1 94 ? 20.836 45.877 35.478 1.00 11.08 93 LYS A CA 1
ATOM 653 C C . LYS A 1 94 ? 20.063 47.184 35.488 1.00 11.74 93 LYS A C 1
ATOM 654 O O . LYS A 1 94 ? 20.319 48.076 36.306 1.00 15.37 93 LYS A O 1
ATOM 660 N N . LYS A 1 95 ? 19.117 47.301 34.571 1.00 11.75 94 LYS A N 1
ATOM 661 C CA . LYS A 1 95 ? 18.255 48.473 34.519 1.00 12.43 94 LYS A CA 1
ATOM 662 C C . LYS A 1 95 ? 17.396 48.578 35.785 1.00 19.38 94 LYS A C 1
ATOM 663 O O . LYS A 1 95 ? 17.247 49.665 36.372 1.00 13.21 94 LYS A O 1
ATOM 669 N N . HIS A 1 96 ? 16.848 47.447 36.217 1.00 11.64 95 HIS A N 1
ATOM 670 C CA . HIS A 1 96 ? 16.075 47.425 37.461 1.00 11.74 95 HIS A CA 1
ATOM 671 C C . HIS A 1 96 ? 16.936 47.790 38.666 1.00 13.25 95 HIS A C 1
ATOM 672 O O . HIS A 1 96 ? 16.501 48.536 39.546 1.00 13.45 95 HIS A O 1
ATOM 679 N N . LEU A 1 97 ? 18.145 47.258 38.724 1.00 12.76 96 LEU A N 1
ATOM 680 C CA . LEU A 1 97 ? 19.015 47.541 39.861 1.00 17.11 96 LEU A CA 1
ATOM 681 C C . LEU A 1 97 ? 19.301 49.048 39.956 1.00 24.39 96 LEU A C 1
ATOM 682 O O . LEU A 1 97 ? 19.191 49.650 41.028 1.00 20.51 96 LEU A O 1
ATOM 687 N N . GLU A 1 98 ? 19.661 49.648 38.827 1.00 21.23 97 GLU A N 1
ATOM 688 C CA . GLU A 1 98 ? 19.950 51.079 38.772 1.00 26.99 97 GLU A CA 1
ATOM 689 C C . GLU A 1 98 ? 18.766 51.907 39.261 1.00 15.52 97 GLU A C 1
ATOM 690 O O . GLU A 1 98 ? 18.928 52.823 40.072 1.00 23.60 97 GLU A O 1
ATOM 696 N N . ALA A 1 99 ? 17.576 51.572 38.774 1.00 15.09 98 ALA A N 1
ATOM 697 C CA . ALA A 1 99 ? 16.340 52.250 39.166 1.00 20.23 98 ALA A CA 1
ATOM 698 C C . ALA A 1 99 ? 15.991 52.013 40.635 1.00 25.60 98 ALA A C 1
ATOM 699 O O . ALA A 1 99 ? 15.540 52.922 41.337 1.00 22.88 98 ALA A O 1
ATOM 701 N N . TYR A 1 100 ? 16.175 50.778 41.086 1.00 22.12 99 TYR A N 1
AT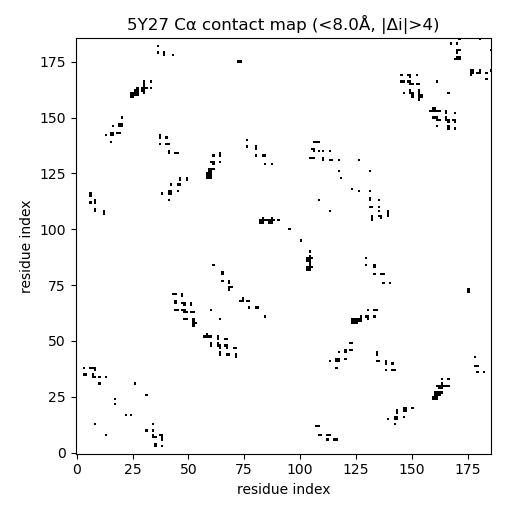OM 702 C CA . TYR A 1 100 ? 15.956 50.420 42.490 1.00 24.83 99 TYR A CA 1
ATOM 703 C C . TYR A 1 100 ? 16.789 51.283 43.436 1.00 27.48 99 TYR A C 1
ATOM 704 O O . TYR A 1 100 ? 16.269 51.864 44.394 1.00 28.13 99 TYR A O 1
ATOM 713 N N . GLU A 1 101 ? 18.090 51.340 43.175 1.00 21.48 100 GLU A N 1
ATOM 714 C CA . GLU A 1 101 ? 18.983 52.129 43.995 1.00 28.02 100 GLU A CA 1
ATOM 715 C C . GLU A 1 101 ? 18.635 53.605 43.914 1.00 37.72 100 GLU A C 1
ATOM 716 O O . GLU A 1 101 ? 18.723 54.319 44.910 1.00 45.15 100 GLU A O 1
ATOM 722 N N . LEU A 1 102 ? 18.230 54.057 42.732 1.00 34.71 101 LEU A N 1
ATOM 723 C CA . LEU A 1 102 ? 17.860 55.457 42.552 1.00 37.25 101 LEU A CA 1
ATOM 724 C C . LEU A 1 102 ? 16.619 55.805 43.380 1.00 37.29 101 LEU A C 1
ATOM 725 O O . LEU A 1 102 ? 16.584 56.839 44.052 1.00 40.49 101 LEU A O 1
ATOM 730 N N . ALA A 1 103 ? 15.610 54.939 43.342 1.00 36.07 102 ALA A N 1
ATOM 731 C CA . ALA A 1 103 ? 14.386 55.161 44.110 1.00 38.94 102 ALA A CA 1
ATOM 732 C C . ALA A 1 103 ? 14.659 55.114 45.608 1.00 44.79 102 ALA A C 1
ATOM 733 O O . ALA A 1 103 ? 14.033 55.836 46.383 1.00 49.12 102 ALA A O 1
ATOM 735 N N . LEU A 1 104 ? 15.600 54.261 46.000 1.00 42.35 103 LEU A N 1
ATOM 736 C CA . LEU A 1 104 ? 15.927 54.052 47.406 1.00 46.86 103 LEU A CA 1
ATOM 737 C C . LEU A 1 104 ? 16.438 55.332 48.050 1.00 47.40 103 LEU A C 1
ATOM 738 O O . LEU A 1 104 ? 15.992 55.703 49.140 1.00 51.64 103 LEU A O 1
ATOM 743 N N . LYS A 1 105 ? 17.375 56.000 47.378 1.00 46.18 104 LYS A N 1
ATOM 744 C CA . LYS A 1 105 ? 17.925 57.257 47.878 1.00 53.33 104 LYS A CA 1
ATOM 745 C C . LYS A 1 105 ? 16.810 58.287 48.024 1.00 63.50 104 LYS A C 1
ATOM 746 O O . LYS A 1 105 ? 16.706 58.964 49.047 1.00 70.51 104 LYS A O 1
ATOM 752 N N . GLU A 1 106 ? 15.968 58.380 47.001 1.00 60.26 105 GLU A N 1
ATOM 753 C CA . GLU A 1 106 ? 14.813 59.267 47.025 1.00 62.68 105 GLU A CA 1
ATOM 754 C C . GLU A 1 106 ? 13.858 58.931 48.175 1.00 68.57 105 GLU A C 1
ATOM 755 O O . GLU A 1 106 ? 13.462 59.805 48.949 1.00 72.22 105 GLU A O 1
ATOM 761 N N . LYS A 1 107 ? 13.482 57.663 48.286 1.00 69.36 106 LYS A N 1
ATOM 762 C CA . LYS A 1 107 ? 12.490 57.280 49.282 1.00 69.88 106 LYS A CA 1
ATOM 763 C C . LYS A 1 107 ? 13.127 56.877 50.612 1.00 73.67 106 LYS A C 1
ATOM 764 O O . LYS A 1 107 ? 12.662 57.273 51.688 1.00 76.86 106 LYS A O 1
ATOM 770 N N . GLY B 2 1 ? 2.045 56.759 30.688 1.00 78.52 -4 GLY B N 1
ATOM 771 C CA . GLY B 2 1 ? 1.212 57.782 30.081 1.00 78.90 -4 GLY B CA 1
ATOM 772 C C . GLY B 2 1 ? 0.015 57.193 29.361 1.00 73.88 -4 GLY B C 1
ATOM 773 O O . GLY B 2 1 ? 0.144 56.216 28.621 1.00 75.52 -4 GLY B O 1
ATOM 774 N N . PRO B 2 2 ? -1.164 57.798 29.565 1.00 64.93 -3 PRO B N 1
ATOM 775 C CA . PRO B 2 2 ? -2.418 57.260 29.031 1.00 54.24 -3 PRO B CA 1
ATOM 776 C C . PRO B 2 2 ? -2.540 57.466 27.526 1.00 47.34 -3 PRO B C 1
ATOM 777 O O . PRO B 2 2 ? -2.768 56.508 26.785 1.00 45.27 -3 PRO B O 1
ATOM 781 N N . LEU B 2 3 ? -2.375 58.706 27.080 1.00 38.45 -2 LEU B N 1
ATOM 782 C CA . LEU B 2 3 ? -2.506 59.016 25.666 1.00 30.11 -2 LEU B CA 1
ATOM 783 C C . LEU B 2 3 ? -1.165 58.983 24.976 1.00 25.04 -2 LEU B C 1
ATOM 784 O O . LEU B 2 3 ? -1.047 59.356 23.811 1.00 25.75 -2 LEU B O 1
ATOM 789 N N . GLY B 2 4 ? -0.155 58.538 25.713 1.00 23.96 -1 GLY B N 1
ATOM 790 C CA . GLY B 2 4 ? 1.174 58.373 25.169 1.00 23.48 -1 GLY B CA 1
ATOM 791 C C . GLY B 2 4 ? 1.565 56.906 25.162 1.00 22.16 -1 GLY B C 1
ATOM 792 O O . GLY B 2 4 ? 0.748 56.036 25.451 1.00 21.71 -1 GLY B O 1
ATOM 793 N N . SER B 2 5 ? 2.821 56.637 24.846 1.00 21.66 0 SER B N 1
ATOM 794 C CA . SER B 2 5 ? 3.316 55.269 24.767 1.00 20.68 0 SER B CA 1
ATOM 795 C C . SER B 2 5 ? 3.431 54.653 26.162 1.00 25.43 0 SER B C 1
ATOM 796 O O . SER B 2 5 ? 3.415 55.363 27.161 1.00 22.26 0 SER B O 1
ATOM 807 N N . GLU B 2 7 ? 4.957 53.445 29.474 1.00 23.76 2 GLU B N 1
ATOM 808 C CA . GLU B 2 7 ? 6.196 53.709 30.202 1.00 26.06 2 GLU B CA 1
ATOM 809 C C . GLU B 2 7 ? 6.359 52.802 31.426 1.00 22.09 2 GLU B C 1
ATOM 810 O O . GLU B 2 7 ? 5.584 52.878 32.367 1.00 28.72 2 GLU B O 1
ATOM 816 N N . LYS B 2 8 ? 7.365 51.943 31.404 1.00 27.31 3 LYS B N 1
ATOM 817 C CA . LYS B 2 8 ? 7.575 51.029 32.523 1.00 30.10 3 LYS B CA 1
ATOM 818 C C . LYS B 2 8 ? 8.300 51.729 33.667 1.00 27.03 3 LYS B C 1
ATOM 819 O O . LYS B 2 8 ? 9.226 52.508 33.438 1.00 23.68 3 LYS B O 1
ATOM 825 N N . THR B 2 9 ? 7.876 51.462 34.898 1.00 28.16 4 THR B N 1
ATOM 826 C CA . THR B 2 9 ? 8.666 51.860 36.055 1.00 23.45 4 THR B CA 1
ATOM 827 C C . THR B 2 9 ? 9.604 50.716 36.426 1.00 19.75 4 THR B C 1
ATOM 828 O O . THR B 2 9 ? 9.156 49.658 36.842 1.00 23.74 4 THR B O 1
ATOM 832 N N . TYR B 2 10 ? 10.901 50.933 36.266 1.00 15.78 5 TYR B N 1
ATOM 833 C CA . TYR B 2 10 ? 11.889 49.927 36.616 1.00 15.34 5 TYR B CA 1
ATOM 834 C C . TYR B 2 10 ? 12.194 49.979 38.115 1.00 17.78 5 TYR B C 1
ATOM 835 O O . TYR B 2 10 ? 11.873 50.962 38.783 1.00 12.72 5 TYR B O 1
ATOM 844 N N . GLY B 2 11 ? 12.810 48.922 38.636 1.00 11.18 6 GLY B N 1
ATOM 845 C CA . GLY B 2 11 ? 13.114 48.834 40.051 1.00 12.31 6 GLY B CA 1
ATOM 846 C C . GLY B 2 11 ? 11.982 48.269 40.897 1.00 16.14 6 GLY B C 1
ATOM 847 O O . GLY B 2 11 ? 12.050 48.309 42.127 1.00 20.73 6 GLY B O 1
ATOM 848 N N . LYS B 2 12 ? 10.952 47.739 40.242 1.00 10.91 7 LYS B N 1
ATOM 849 C CA . LYS B 2 12 ? 9.794 47.185 40.944 1.00 12.24 7 LYS B CA 1
ATOM 850 C C . LYS B 2 12 ? 9.396 45.849 40.364 1.00 15.30 7 LYS B C 1
ATOM 851 O O . LYS B 2 12 ? 9.544 45.632 39.171 1.00 14.60 7 LYS B O 1
ATOM 857 N N . THR B 2 13 ? 8.871 44.953 41.189 1.00 14.30 8 THR B N 1
ATOM 858 C CA . THR B 2 13 ? 8.359 43.705 40.662 1.00 11.18 8 THR B CA 1
ATOM 859 C C . THR B 2 13 ? 6.829 43.673 40.819 1.00 20.75 8 THR B C 1
ATOM 860 O O . THR B 2 13 ? 6.273 44.344 41.690 1.00 11.26 8 THR B O 1
ATOM 864 N N . VAL B 2 14 ? 6.149 42.940 39.940 1.00 14.13 9 VAL B N 1
ATOM 865 C CA . VAL B 2 14 ? 4.708 42.718 40.085 1.00 16.75 9 VAL B CA 1
ATOM 866 C C . VAL B 2 14 ? 4.442 41.575 41.056 1.00 20.17 9 VAL B C 1
ATOM 867 O O . VAL B 2 14 ? 3.295 41.302 41.415 1.00 16.12 9 VAL B O 1
ATOM 871 N N . LEU B 2 15 ? 5.496 40.893 41.480 1.00 10.90 10 LEU B N 1
ATOM 872 C CA . LEU B 2 15 ? 5.338 39.757 42.388 1.00 10.93 10 LEU B CA 1
ATOM 873 C C . LEU B 2 15 ? 5.255 40.267 43.828 1.00 14.13 10 LEU B C 1
ATOM 874 O O . LEU B 2 15 ? 5.762 41.348 44.132 1.00 14.27 10 LEU B O 1
ATOM 879 N N . PRO B 2 16 ? 4.600 39.504 44.719 1.00 12.81 11 PRO B N 1
ATOM 880 C CA . PRO B 2 16 ? 4.622 39.856 46.144 1.00 15.56 11 PRO B CA 1
ATOM 881 C C . PRO B 2 16 ? 5.960 39.465 46.763 1.00 13.58 11 PRO B C 1
ATOM 882 O O . PRO B 2 16 ? 6.250 38.276 46.872 1.00 11.51 11 PRO B O 1
ATOM 886 N N . LEU B 2 17 ? 6.764 40.450 47.148 1.00 12.36 12 LEU B N 1
ATOM 887 C CA . LEU B 2 17 ? 8.128 40.157 47.590 1.00 16.80 12 LEU B CA 1
ATOM 888 C C . LEU B 2 17 ? 8.187 39.184 48.774 1.00 19.52 12 LEU B C 1
ATOM 889 O O . LEU B 2 17 ? 9.117 38.385 48.882 1.00 15.24 12 LEU B O 1
ATOM 894 N N . SER B 2 18 ? 7.196 39.235 49.664 1.00 18.46 13 SER B N 1
ATOM 895 C CA . SER B 2 18 ? 7.205 38.360 50.844 1.00 18.31 13 SER B CA 1
ATOM 896 C C . SER B 2 18 ? 7.161 36.891 50.436 1.00 17.08 13 SER B C 1
ATOM 897 O O . SER B 2 18 ? 7.841 36.037 51.037 1.00 17.24 13 SER B O 1
ATOM 900 N N . ARG B 2 19 ? 6.391 36.611 49.390 1.00 11.85 14 ARG B N 1
ATOM 901 C CA . ARG B 2 19 ? 6.236 35.264 48.866 1.00 11.87 14 ARG B CA 1
ATOM 902 C C . ARG B 2 19 ? 7.501 34.798 48.135 1.00 12.43 14 ARG B C 1
ATOM 903 O O . ARG B 2 19 ? 7.862 33.626 48.209 1.00 16.12 14 ARG B O 1
ATOM 911 N N . VAL B 2 20 ? 8.152 35.700 47.414 1.00 16.42 15 VAL B N 1
ATOM 912 C CA . VAL B 2 20 ? 9.405 35.339 46.744 1.00 14.35 15 VAL B CA 1
ATOM 913 C C . VAL B 2 20 ? 10.458 35.038 47.818 1.00 15.10 15 VAL B C 1
ATOM 914 O O . VAL B 2 20 ? 11.136 34.013 47.759 1.00 13.95 15 VAL B O 1
ATOM 918 N N . LYS B 2 21 ? 10.560 35.914 48.814 1.00 11.27 16 LYS B N 1
ATOM 919 C CA . LYS B 2 21 ? 11.496 35.707 49.931 1.00 15.43 16 LYS B CA 1
ATOM 920 C C . LYS B 2 21 ? 11.256 34.403 50.686 1.00 17.80 16 LYS B C 1
ATOM 921 O O . LYS B 2 21 ? 12.199 33.755 51.143 1.00 17.26 16 LYS B O 1
ATOM 927 N N . ARG B 2 22 ? 9.997 34.009 50.811 1.00 20.81 17 ARG B N 1
ATOM 928 C CA . ARG B 2 22 ? 9.654 32.751 51.454 1.00 17.29 17 ARG B CA 1
ATOM 929 C C . ARG B 2 22 ? 10.265 31.566 50.702 1.00 16.85 17 ARG B C 1
ATOM 930 O O . ARG B 2 22 ? 10.787 30.628 51.310 1.00 17.73 17 ARG B O 1
ATOM 938 N N . ILE B 2 23 ? 10.219 31.610 49.377 1.00 14.13 18 ILE B N 1
ATOM 939 C CA . ILE B 2 23 ? 10.886 30.584 48.577 1.00 13.50 18 ILE B CA 1
ATOM 940 C C . ILE B 2 23 ? 12.409 30.677 48.728 1.00 11.63 18 ILE B C 1
ATOM 941 O O . ILE B 2 23 ? 13.096 29.657 48.900 1.00 16.70 18 ILE B O 1
ATOM 946 N N . ILE B 2 24 ? 12.935 31.900 48.666 1.00 9.95 19 ILE B N 1
ATOM 947 C CA . ILE B 2 24 ? 14.377 32.122 48.807 1.00 9.55 19 ILE B CA 1
ATOM 948 C C . ILE B 2 24 ? 14.861 31.541 50.138 1.00 13.78 19 ILE B C 1
ATOM 949 O O . ILE B 2 24 ? 15.895 30.877 50.191 1.00 10.33 19 ILE B O 1
ATOM 954 N N . LYS B 2 25 ? 14.072 31.733 51.192 1.00 16.77 20 LYS B N 1
ATOM 955 C CA . LYS B 2 25 ? 14.461 31.311 52.539 1.00 21.76 20 LYS B CA 1
ATOM 956 C C . LYS B 2 25 ? 14.574 29.797 52.696 1.00 20.60 20 LYS B C 1
ATOM 957 O O . LYS B 2 25 ? 15.177 29.327 53.650 1.00 16.44 20 LYS B O 1
ATOM 963 N N . GLN B 2 26 ? 13.982 29.033 51.783 1.00 16.56 21 GLN B N 1
ATOM 964 C CA . GLN B 2 26 ? 14.098 27.580 51.833 1.00 20.81 21 GLN B CA 1
ATOM 965 C C . GLN B 2 26 ? 15.508 27.087 51.496 1.00 18.80 21 GLN B C 1
ATOM 966 O O . GLN B 2 26 ? 15.842 25.943 51.784 1.00 17.11 21 GLN B O 1
ATOM 972 N N . ASP B 2 27 ? 16.334 27.932 50.883 1.00 17.17 22 ASP B N 1
ATOM 973 C CA . ASP B 2 27 ? 17.682 27.500 50.506 1.00 14.09 22 ASP B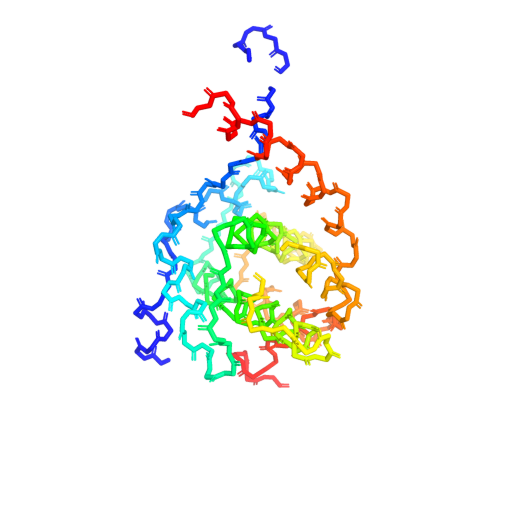 CA 1
ATOM 974 C C . ASP B 2 27 ? 18.557 27.327 51.758 1.00 14.87 22 ASP B C 1
ATOM 975 O O . ASP B 2 27 ? 18.846 28.283 52.471 1.00 15.00 22 ASP B O 1
ATOM 980 N N . GLU B 2 28 ? 18.994 26.102 52.005 1.00 19.88 23 GLU B N 1
ATOM 981 C CA A GLU B 2 28 ? 19.743 25.807 53.223 0.46 24.20 23 GLU B CA 1
ATOM 982 C CA B GLU B 2 28 ? 19.773 25.745 53.182 0.54 25.41 23 GLU B CA 1
ATOM 983 C C . GLU B 2 28 ? 21.163 26.396 53.232 1.00 25.78 23 GLU B C 1
ATOM 984 O O . GLU B 2 28 ? 21.759 26.541 54.303 1.00 25.88 23 GLU B O 1
ATOM 995 N N . ASP B 2 29 ? 21.692 26.779 52.067 1.00 13.29 24 ASP B N 1
ATOM 996 C CA . ASP B 2 29 ? 23.069 27.283 51.994 1.00 14.52 24 ASP B CA 1
ATOM 997 C C . ASP B 2 29 ? 23.191 28.793 52.072 1.00 14.63 24 ASP B C 1
ATOM 998 O O . ASP B 2 29 ? 24.286 29.327 52.255 1.00 20.08 24 ASP B O 1
ATOM 1003 N N . VAL B 2 30 ? 22.083 29.484 51.887 1.00 10.10 25 VAL B N 1
ATOM 1004 C CA . VAL B 2 30 ? 22.096 30.937 51.888 1.00 11.90 25 VAL B CA 1
ATOM 1005 C C . VAL B 2 30 ? 21.982 31.480 53.317 1.00 15.95 25 VAL B C 1
ATOM 1006 O O . VAL B 2 30 ? 21.066 31.116 54.067 1.00 11.59 25 VAL B O 1
ATOM 1010 N N . HIS B 2 31 ? 22.918 32.346 53.696 1.00 12.97 26 HIS B N 1
ATOM 1011 C CA . HIS B 2 31 ? 22.888 32.947 55.031 1.00 11.70 26 HIS B CA 1
ATOM 1012 C C . HIS B 2 31 ? 21.864 34.073 55.094 1.00 11.89 26 HIS B C 1
ATOM 1013 O O . HIS B 2 31 ? 20.990 34.074 55.959 1.00 15.88 26 HIS B O 1
ATOM 1020 N N . TYR B 2 32 ? 21.965 35.024 54.166 1.00 9.39 27 TYR B N 1
ATOM 1021 C CA . TYR B 2 32 ? 20.996 36.104 54.058 1.00 9.60 27 TYR B CA 1
ATOM 1022 C C . TYR B 2 32 ? 20.947 36.630 52.638 1.00 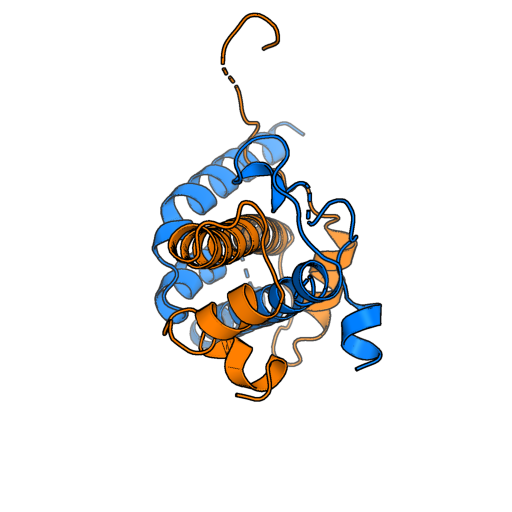9.16 27 TYR B C 1
ATOM 1023 O O . TYR B 2 32 ? 21.987 36.865 52.019 1.00 12.15 27 TYR B O 1
ATOM 1032 N N . CYS B 2 33 ? 19.740 36.801 52.111 1.00 9.06 28 CYS B N 1
ATOM 1033 C CA . CYS B 2 33 ? 19.572 37.374 50.769 1.00 8.54 28 CYS B CA 1
ATOM 1034 C C . CYS B 2 33 ? 19.124 38.832 50.910 1.00 11.02 28 CYS B C 1
ATOM 1035 O O . CYS B 2 33 ? 18.101 39.105 51.535 1.00 11.68 28 CYS B O 1
ATOM 1038 N N . SER B 2 34 ? 19.888 39.776 50.369 1.00 9.18 29 SER B N 1
ATOM 1039 C CA . SER B 2 34 ? 19.544 41.186 50.591 1.00 15.18 29 SER B CA 1
ATOM 1040 C C . SER B 2 34 ? 18.252 41.546 49.866 1.00 15.32 29 SER B C 1
ATOM 1041 O O . SER B 2 34 ? 17.817 40.835 48.951 1.00 10.63 29 SER B O 1
ATOM 1044 N N . ASN B 2 35 ? 17.633 42.648 50.271 1.00 12.17 30 ASN B N 1
ATOM 1045 C CA . ASN B 2 35 ? 16.390 43.055 49.632 1.00 13.62 30 ASN B CA 1
ATOM 1046 C C . ASN B 2 35 ? 16.621 43.353 48.153 1.00 10.99 30 ASN B C 1
ATOM 1047 O O . ASN B 2 35 ? 15.783 43.004 47.314 1.00 12.42 30 ASN B O 1
ATOM 1052 N N . ALA B 2 36 ? 17.751 43.977 47.818 1.00 11.53 31 ALA B N 1
ATOM 1053 C CA . ALA B 2 36 ? 18.028 44.296 46.414 1.00 13.60 31 ALA B CA 1
ATOM 1054 C C . ALA B 2 36 ? 18.141 43.025 45.591 1.00 10.65 31 ALA B C 1
ATOM 1055 O O . ALA B 2 36 ? 17.666 42.955 44.438 1.00 9.63 31 ALA B O 1
ATOM 1057 N N . SER B 2 37 ? 18.790 42.022 46.174 1.00 9.00 32 SER B N 1
ATOM 1058 C CA . SER B 2 37 ? 18.910 40.718 45.524 1.00 10.45 32 SER B CA 1
ATOM 1059 C C . SER B 2 37 ? 17.548 40.050 45.310 1.00 12.22 32 SER B C 1
ATOM 1060 O O . SER B 2 37 ? 17.309 39.444 44.255 1.00 8.02 32 SER B O 1
ATOM 1063 N N . ALA B 2 38 ? 16.698 40.109 46.334 1.00 8.24 33 ALA B N 1
ATOM 1064 C CA . ALA B 2 38 ? 15.350 39.544 46.247 1.00 8.89 33 ALA B CA 1
ATOM 1065 C C . ALA B 2 38 ? 14.582 40.202 45.104 1.00 8.42 33 ALA B C 1
ATOM 1066 O O . ALA B 2 38 ? 13.855 39.537 44.360 1.00 8.44 33 ALA B O 1
ATOM 1068 N N . LEU B 2 39 ? 14.739 41.515 44.966 1.00 10.43 34 LEU B N 1
ATOM 1069 C CA . LEU B 2 39 ? 14.036 42.239 43.908 1.00 11.97 34 LEU B CA 1
ATOM 1070 C C . LEU B 2 39 ? 14.526 41.765 42.535 1.00 8.53 34 LEU B C 1
ATOM 1071 O O . LEU B 2 39 ? 13.724 41.552 41.619 1.00 8.62 34 LEU B O 1
ATOM 1076 N N . LEU B 2 40 ? 15.840 41.595 42.379 1.00 8.67 35 LEU B N 1
ATOM 1077 C CA . LEU B 2 40 ? 16.354 41.158 41.080 1.00 8.33 35 LEU B CA 1
ATOM 1078 C C . LEU B 2 40 ? 15.880 39.738 40.791 1.00 8.24 35 LEU B C 1
ATOM 1079 O O . LEU B 2 40 ? 15.526 39.420 39.670 1.00 8.36 35 LEU B O 1
ATOM 1084 N N . ILE B 2 41 ? 15.905 38.880 41.804 1.00 8.13 36 ILE B N 1
ATOM 1085 C CA . ILE B 2 41 ? 15.456 37.502 41.642 1.00 8.18 36 ILE B CA 1
ATOM 1086 C C . ILE B 2 41 ? 13.965 37.510 41.229 1.00 8.37 36 ILE B C 1
ATOM 1087 O O . ILE B 2 41 ? 13.548 36.762 40.346 1.00 8.52 36 ILE B O 1
ATOM 1092 N N . SER B 2 42 ? 13.190 38.411 41.825 1.00 8.46 37 SER B N 1
ATOM 1093 C CA . SER B 2 42 ? 11.765 38.521 41.477 1.00 11.41 37 SER B CA 1
ATOM 1094 C C . SER B 2 42 ? 11.564 38.917 40.013 1.00 8.84 37 SER B C 1
ATOM 1095 O O . SER B 2 42 ? 10.756 38.306 39.301 1.00 9.05 37 SER B O 1
ATOM 1098 N N . VAL B 2 43 ? 12.275 39.950 39.567 1.00 8.79 38 VAL B N 1
ATOM 1099 C CA . VAL B 2 43 ? 12.129 40.389 38.183 1.00 8.99 38 VAL B CA 1
ATOM 1100 C C . VAL B 2 43 ? 12.590 39.296 37.230 1.00 8.99 38 VAL B C 1
ATOM 1101 O O . VAL B 2 43 ? 11.965 39.081 36.207 1.00 9.25 38 VAL B O 1
ATOM 1105 N N . ALA B 2 44 ? 13.671 38.586 37.581 1.00 8.79 39 ALA B N 1
ATOM 1106 C CA . ALA B 2 44 ? 14.150 37.497 36.740 1.00 8.92 39 ALA B CA 1
ATOM 1107 C C . ALA B 2 44 ? 13.085 36.419 36.607 1.00 9.12 39 ALA B C 1
ATOM 1108 O O . ALA B 2 44 ? 12.920 35.811 35.547 1.00 9.43 39 ALA B O 1
ATOM 1110 N N . THR B 2 45 ? 12.348 36.195 37.689 1.00 9.04 40 THR B N 1
ATOM 1111 C CA . THR B 2 45 ? 11.280 35.213 37.676 1.00 9.34 40 THR B CA 1
ATOM 1112 C C . THR B 2 45 ? 10.128 35.654 36.744 1.00 9.65 40 THR B C 1
ATOM 1113 O O . THR B 2 45 ? 9.550 34.820 36.054 1.00 10.02 40 THR B O 1
ATOM 1117 N N . GLU B 2 46 ? 9.814 36.943 36.725 1.00 9.60 41 GLU B N 1
ATOM 1118 C CA . GLU B 2 46 ? 8.874 37.491 35.731 1.00 9.95 41 GLU B CA 1
ATOM 1119 C C . GLU B 2 46 ? 9.332 37.166 34.317 1.00 10.15 41 GLU B C 1
ATOM 1120 O O . GLU B 2 46 ? 8.568 36.679 33.473 1.00 10.56 41 GLU B O 1
ATOM 1126 N N . LEU B 2 47 ? 10.601 37.454 34.057 1.00 9.96 42 LEU B N 1
ATOM 1127 C CA . LEU B 2 47 ? 11.160 37.223 32.732 1.00 10.26 42 LEU B CA 1
ATOM 1128 C C . LEU B 2 47 ? 11.163 35.739 32.397 1.00 10.51 42 LEU B C 1
ATOM 1129 O O . LEU B 2 47 ? 10.934 35.361 31.257 1.00 10.98 42 LEU B O 1
ATOM 1134 N N . PHE B 2 48 ? 11.401 34.896 33.398 1.00 10.30 43 PHE B N 1
ATOM 1135 C CA . PHE B 2 48 ? 11.345 33.456 33.190 1.00 10.66 43 PHE B CA 1
ATOM 1136 C C . PHE B 2 48 ? 9.943 32.984 32.767 1.00 11.11 43 PHE B C 1
ATOM 1137 O O . PHE B 2 48 ? 9.799 32.175 31.843 1.00 11.64 43 PHE B O 1
ATOM 1145 N N . VAL B 2 49 ? 8.926 33.463 33.472 1.00 10.99 44 VAL B N 1
ATOM 1146 C CA . VAL B 2 49 ? 7.548 33.086 33.149 1.00 14.23 44 VAL B CA 1
ATOM 1147 C C . VAL B 2 49 ? 7.227 33.486 31.709 1.00 11.88 44 VAL B C 1
ATOM 1148 O O . VAL B 2 49 ? 6.679 32.692 30.939 1.00 12.46 44 VAL B O 1
ATOM 1152 N N . GLU B 2 50 ? 7.587 34.706 31.342 1.00 11.65 45 GLU B N 1
ATOM 1153 C CA . GLU B 2 50 ? 7.361 35.188 29.977 1.00 12.08 45 GLU B CA 1
ATOM 1154 C C . GLU B 2 50 ? 8.063 34.330 28.926 1.00 12.49 45 GLU B C 1
ATOM 1155 O O . GLU B 2 50 ? 7.522 34.051 27.845 1.00 13.10 45 GLU B O 1
ATOM 1161 N N . LYS B 2 51 ? 9.288 33.928 29.249 1.00 12.24 46 LYS B N 1
ATOM 1162 C CA . LYS B 2 51 ? 10.064 33.099 28.353 1.00 12.72 46 LYS B CA 1
ATOM 1163 C C . LYS B 2 51 ? 9.383 31.762 28.163 1.00 13.27 46 LYS B C 1
ATOM 1164 O O . LYS B 2 51 ? 9.210 31.306 27.033 1.00 16.45 46 LYS B O 1
ATOM 1170 N N . LEU B 2 52 ? 8.980 31.139 29.263 1.00 13.07 47 LEU B N 1
ATOM 1171 C CA . LEU B 2 52 ? 8.374 29.811 29.199 1.00 15.13 47 LEU B CA 1
ATOM 1172 C C . LEU B 2 52 ? 7.027 29.862 28.459 1.00 17.83 47 LEU B C 1
ATOM 1173 O O . LEU B 2 52 ? 6.716 28.979 27.657 1.00 15.03 47 LEU B O 1
ATOM 1178 N N . ALA B 2 53 ? 6.246 30.901 28.718 1.00 13.93 48 ALA B N 1
ATOM 1179 C CA . ALA B 2 53 ? 4.939 31.042 28.060 1.00 14.49 48 ALA B CA 1
ATOM 1180 C C . ALA B 2 53 ? 5.097 31.204 26.558 1.00 16.70 48 ALA B C 1
ATOM 1181 O O . ALA B 2 53 ? 4.347 30.619 25.774 1.00 15.81 48 ALA B O 1
ATOM 1183 N N . THR B 2 54 ? 6.066 32.031 26.172 1.00 14.71 49 THR B N 1
ATOM 1184 C CA . THR B 2 54 ? 6.378 32.284 24.767 1.00 20.24 49 THR B CA 1
ATOM 1185 C C . THR B 2 54 ? 6.797 31.007 24.032 1.00 25.35 49 THR B C 1
ATOM 1186 O O . THR B 2 54 ? 6.328 30.729 22.933 1.00 18.78 49 THR B O 1
ATOM 1190 N N . GLU B 2 55 ? 7.681 30.225 24.634 1.00 15.84 50 GLU B N 1
ATOM 1191 C CA . GLU B 2 55 ? 8.126 28.997 24.002 1.00 16.66 50 GLU B CA 1
ATOM 1192 C C . GLU B 2 55 ? 6.987 27.994 23.891 1.00 20.38 50 GLU B C 1
ATOM 1193 O O . GLU B 2 55 ? 6.863 27.297 22.880 1.00 20.51 50 GLU B O 1
ATOM 1199 N N . ALA B 2 56 ? 6.150 27.933 24.921 1.00 16.98 51 ALA B N 1
ATOM 1200 C CA . ALA B 2 56 ? 5.030 27.007 24.932 1.00 17.70 51 ALA B CA 1
ATOM 1201 C C . ALA B 2 56 ? 3.976 27.428 23.908 1.00 22.40 51 ALA B C 1
ATOM 1202 O O . ALA B 2 56 ? 3.368 26.582 23.239 1.00 22.68 51 ALA B O 1
ATOM 1204 N N . TYR B 2 57 ? 3.767 28.733 23.777 1.00 17.78 52 TYR B N 1
ATOM 1205 C CA . TYR B 2 57 ? 2.828 29.235 22.753 1.00 18.38 52 TYR B CA 1
ATOM 1206 C C . TYR B 2 57 ? 3.314 28.966 21.332 1.00 24.35 52 TYR B C 1
ATOM 1207 O O . TYR B 2 57 ? 2.521 28.646 20.449 1.00 21.08 52 TYR B O 1
ATOM 1216 N N . GLN B 2 58 ? 4.614 29.122 21.103 1.00 19.83 53 GLN B N 1
ATOM 1217 C CA . GLN B 2 58 ? 5.186 28.833 19.791 1.00 19.87 53 GLN B CA 1
ATOM 1218 C C . GLN B 2 58 ? 4.895 27.398 19.350 1.00 26.25 53 GLN B C 1
ATOM 1219 O O . GLN B 2 58 ? 4.596 27.162 18.185 1.00 31.07 53 GLN B O 1
ATOM 1225 N N . LEU B 2 59 ? 4.954 26.445 20.276 1.00 26.02 54 LEU B N 1
ATOM 1226 C CA . LEU B 2 59 ? 4.609 25.061 19.944 1.00 29.10 54 LEU B CA 1
ATOM 1227 C C . LEU B 2 59 ? 3.121 24.899 19.657 1.00 32.58 54 LEU B C 1
ATOM 1228 O O . LEU B 2 59 ? 2.727 24.151 18.755 1.00 31.52 54 LEU B O 1
ATOM 1233 N N . ALA B 2 60 ? 2.290 25.602 20.423 1.00 28.05 55 ALA B N 1
ATOM 1234 C CA . ALA B 2 60 ? 0.848 25.602 20.173 1.00 26.81 55 ALA B CA 1
ATOM 1235 C C . ALA B 2 60 ? 0.552 26.130 18.781 1.00 30.79 55 ALA B C 1
ATOM 1236 O O . ALA B 2 60 ? -0.311 25.610 18.072 1.00 36.43 55 ALA B O 1
ATOM 1238 N N . LYS B 2 61 ? 1.289 27.159 18.383 1.00 28.21 56 LYS B N 1
ATOM 1239 C CA . LYS B 2 61 ? 1.068 27.812 17.099 1.00 30.00 56 LYS B CA 1
ATOM 1240 C C . LYS B 2 61 ? 1.414 26.893 15.922 1.00 33.99 56 LYS B C 1
ATOM 1241 O O . LYS B 2 61 ? 0.745 26.914 14.878 1.00 31.07 56 LYS B O 1
ATOM 1247 N N . LEU B 2 62 ? 2.455 26.084 16.088 1.00 35.28 57 LEU B N 1
ATOM 1248 C CA . LEU B 2 62 ? 2.848 25.151 15.037 1.00 42.15 57 LEU B CA 1
ATOM 1249 C C . LEU B 2 62 ? 1.741 24.134 14.783 1.00 48.89 57 LEU B C 1
ATOM 1250 O O . LEU B 2 62 ? 1.568 23.659 13.660 1.00 56.49 57 LEU B O 1
ATOM 1255 N N . GLN B 2 63 ? 0.984 23.812 15.827 1.00 46.83 58 GLN B N 1
ATOM 1256 C CA . GLN B 2 63 ? -0.155 22.917 15.682 1.00 44.83 58 GLN B CA 1
ATOM 1257 C C . GLN B 2 63 ? -1.449 23.690 15.443 1.00 41.16 58 GLN B C 1
ATOM 1258 O O . GLN B 2 63 ? -2.535 23.197 15.743 1.00 51.67 58 GLN B O 1
ATOM 1264 N N . LYS B 2 64 ? -1.318 24.901 14.904 1.00 37.57 59 LYS B N 1
ATOM 1265 C CA . LYS B 2 64 ? -2.452 25.736 14.499 1.00 37.08 59 LYS B CA 1
ATOM 1266 C C . LYS B 2 64 ? -3.421 26.060 15.634 1.00 38.17 59 LYS B C 1
ATOM 1267 O O . LYS B 2 64 ? -4.588 26.374 15.384 1.00 35.90 59 LYS B O 1
ATOM 1273 N N . ARG B 2 65 ? -2.941 25.993 16.872 1.00 33.81 60 ARG B N 1
ATOM 1274 C CA . ARG B 2 65 ? -3.783 26.286 18.022 1.00 35.43 60 ARG B CA 1
ATOM 1275 C C . ARG B 2 65 ? -3.551 27.702 18.536 1.00 39.13 60 ARG B C 1
ATOM 1276 O O . ARG B 2 65 ? -2.498 28.293 18.290 1.00 33.15 60 ARG B O 1
ATOM 1284 N N . LYS B 2 66 ? -4.537 28.242 19.248 1.00 35.78 61 LYS B N 1
ATOM 1285 C CA . LYS B 2 66 ? -4.455 29.615 19.735 1.00 33.99 61 LYS B CA 1
ATOM 1286 C C . LYS B 2 66 ? -4.172 29.663 21.235 1.00 35.78 61 LYS B C 1
ATOM 1287 O O . LYS B 2 66 ? -3.958 30.737 21.795 1.00 40.39 61 LYS B O 1
ATOM 1293 N N . GLY B 2 67 ? -4.162 28.500 21.878 1.00 33.81 62 GLY B N 1
ATOM 1294 C CA . GLY B 2 67 ? -3.932 28.431 23.309 1.00 33.33 62 GLY B CA 1
ATOM 1295 C C . GLY B 2 67 ? -2.822 27.488 23.744 1.00 32.07 62 GLY B C 1
ATOM 1296 O O . GLY B 2 67 ? -2.489 26.529 23.045 1.00 34.79 62 GLY B O 1
ATOM 1297 N N . ILE B 2 68 ? -2.262 27.761 24.918 1.00 26.10 63 ILE B N 1
ATOM 1298 C CA . ILE B 2 68 ? -1.255 26.888 25.515 1.00 26.13 63 ILE B CA 1
ATOM 1299 C C . ILE B 2 68 ? -1.896 25.683 26.198 1.00 28.51 63 ILE B C 1
ATOM 1300 O O . ILE B 2 68 ? -2.807 25.826 27.010 1.00 26.53 63 ILE B O 1
ATOM 1305 N N . ARG B 2 69 ? -1.415 24.491 25.863 1.00 27.19 64 ARG B N 1
ATOM 1306 C CA . ARG B 2 69 ? -1.860 23.296 26.572 1.00 35.66 64 ARG B CA 1
ATOM 1307 C C . ARG B 2 69 ? -0.739 22.773 27.470 1.00 38.09 64 ARG B C 1
ATOM 1308 O O . ARG B 2 69 ? 0.400 23.178 27.306 1.00 33.40 64 ARG B O 1
ATOM 1316 N N . TYR B 2 70 ? -1.046 21.855 28.388 1.00 42.62 65 TYR B N 1
ATOM 1317 C CA . TYR B 2 70 ? -0.012 21.311 29.284 1.00 40.28 65 TYR B CA 1
ATOM 1318 C C . TYR B 2 70 ? 1.130 20.635 28.526 1.00 42.04 65 TYR B C 1
ATOM 1319 O O . TYR B 2 70 ? 2.305 20.792 28.873 1.00 40.08 65 TYR B O 1
ATOM 1328 N N . ARG B 2 71 ? 0.778 19.870 27.499 1.00 31.15 66 ARG B N 1
ATOM 1329 C CA . ARG B 2 71 ? 1.764 19.167 26.697 1.00 37.22 66 ARG B CA 1
ATOM 1330 C C . ARG B 2 71 ? 2.700 20.144 25.974 1.00 37.03 66 ARG B C 1
ATOM 1331 O O . ARG B 2 71 ? 3.861 19.815 25.711 1.00 36.26 66 ARG B O 1
ATOM 1339 N N . ASP B 2 72 ? 2.215 21.351 25.689 1.00 36.67 67 ASP B N 1
ATOM 1340 C CA . ASP B 2 72 ? 3.075 22.394 25.128 1.00 30.00 67 ASP B CA 1
ATOM 1341 C C . ASP B 2 72 ? 4.194 22.779 26.097 1.00 24.23 67 ASP B C 1
ATOM 1342 O O . ASP B 2 72 ? 5.362 22.856 25.702 1.00 25.05 67 ASP B O 1
ATOM 1347 N N . VAL B 2 73 ? 3.820 23.035 27.348 1.00 19.34 68 VAL B N 1
ATOM 1348 C CA . VAL B 2 73 ? 4.768 23.391 28.406 1.00 27.51 68 VAL B CA 1
ATOM 1349 C C . VAL B 2 73 ? 5.750 22.240 28.617 1.00 31.20 68 VAL B C 1
ATOM 1350 O O . VAL B 2 73 ? 6.953 22.446 28.755 1.00 28.69 68 VAL B O 1
ATOM 1354 N N . GLU B 2 74 ? 5.218 21.023 28.613 1.00 33.52 69 GLU B N 1
ATOM 1355 C CA . GLU B 2 74 ? 6.014 19.817 28.804 1.00 34.18 69 GLU B CA 1
ATOM 1356 C C . GLU B 2 74 ? 7.008 19.605 27.656 1.00 34.28 69 GLU B C 1
ATOM 1357 O O . GLU B 2 74 ? 8.160 19.254 27.886 1.00 38.14 69 GLU B O 1
ATOM 1363 N N . ASP B 2 75 ? 6.560 19.819 26.421 1.00 31.17 70 ASP B N 1
ATOM 1364 C CA . ASP B 2 75 ? 7.428 19.664 25.258 1.00 31.82 70 ASP B CA 1
ATOM 1365 C C . ASP B 2 75 ? 8.552 20.693 25.245 1.00 30.23 70 ASP B C 1
ATOM 1366 O O . ASP B 2 75 ? 9.652 20.411 24.760 1.00 27.92 70 ASP B O 1
ATOM 1371 N N . VAL B 2 76 ? 8.264 21.892 25.752 1.00 21.34 71 VAL B N 1
ATOM 1372 C CA . VAL B 2 76 ? 9.296 22.900 25.937 1.00 26.05 71 VAL B CA 1
ATOM 1373 C C . VAL B 2 76 ? 10.382 22.392 26.884 1.00 23.39 71 VAL B C 1
ATOM 1374 O O . VAL B 2 76 ? 11.573 22.485 26.585 1.00 24.97 71 VAL B O 1
ATOM 1378 N N . VAL B 2 77 ? 9.979 21.841 28.021 1.00 24.40 72 VAL B N 1
ATOM 1379 C CA . VAL B 2 77 ? 10.968 21.374 28.989 1.00 24.86 72 VAL B CA 1
ATOM 1380 C C . VAL B 2 77 ? 11.721 20.169 28.418 1.00 27.50 72 VAL B C 1
ATOM 1381 O O . VAL B 2 77 ? 12.927 20.027 28.600 1.00 30.91 72 VAL B O 1
ATOM 1385 N N . ARG B 2 78 ? 10.999 19.334 27.684 1.00 27.95 73 ARG B N 1
ATOM 1386 C CA A ARG B 2 78 ? 11.552 18.122 27.095 0.50 32.04 73 ARG B CA 1
ATOM 1387 C CA B ARG B 2 78 ? 11.566 18.121 27.112 0.50 32.05 73 ARG B CA 1
ATOM 1388 C C . ARG B 2 78 ? 12.666 18.422 26.090 1.00 35.05 73 ARG B C 1
ATOM 1389 O O . ARG B 2 78 ? 13.664 17.707 26.018 1.00 38.87 73 ARG B O 1
ATOM 1404 N N . LYS B 2 79 ? 12.502 19.501 25.331 1.00 33.70 74 LYS B N 1
ATOM 1405 C CA . LYS B 2 79 ? 13.388 19.792 24.200 1.00 30.92 74 LYS B CA 1
ATOM 1406 C C . LYS B 2 79 ? 14.434 20.900 24.412 1.00 32.38 74 LYS B C 1
ATOM 1407 O O . LYS B 2 79 ? 15.473 20.913 23.751 1.00 41.71 74 LYS B O 1
ATOM 1413 N N . ASP B 2 80 ? 14.183 21.813 25.342 1.00 27.10 75 ASP B N 1
ATOM 1414 C CA . ASP B 2 80 ? 15.028 23.002 25.485 1.00 31.13 75 ASP B CA 1
ATOM 1415 C C . ASP B 2 80 ? 15.979 22.964 26.685 1.00 31.57 75 ASP B C 1
ATOM 1416 O O . ASP B 2 80 ? 15.532 22.962 27.834 1.00 32.27 75 ASP B O 1
ATOM 1421 N N . ASP B 2 81 ? 17.281 22.996 26.390 1.00 29.55 76 ASP B N 1
ATOM 1422 C CA . ASP B 2 81 ? 18.371 22.984 27.378 1.00 33.85 76 ASP B CA 1
ATOM 1423 C C . ASP B 2 81 ? 18.213 23.960 28.535 1.00 30.23 76 ASP B C 1
ATOM 1424 O O . ASP B 2 81 ? 18.567 23.648 29.673 1.00 18.87 76 ASP B O 1
ATOM 1429 N N . GLN B 2 82 ? 17.722 25.158 28.236 1.00 25.68 77 GLN B N 1
ATOM 1430 C CA . GLN B 2 82 ? 17.575 26.178 29.261 1.00 23.81 77 GLN B CA 1
ATOM 1431 C C . GLN B 2 82 ? 16.578 25.752 30.320 1.00 22.53 77 GLN B C 1
ATOM 1432 O O . GLN B 2 82 ? 16.573 26.302 31.412 1.00 20.48 77 GLN B O 1
ATOM 1438 N N . PHE B 2 83 ? 15.727 24.785 29.991 1.00 15.45 78 PHE B N 1
ATOM 1439 C CA . PHE B 2 83 ? 14.704 24.333 30.932 1.00 19.07 78 PHE B CA 1
ATOM 1440 C C . PHE B 2 83 ? 15.036 22.985 31.562 1.00 22.11 78 PHE B C 1
ATOM 1441 O O . PHE B 2 83 ? 14.181 22.366 32.183 1.00 21.98 78 PHE B O 1
ATOM 1449 N N . GLU B 2 84 ? 16.283 22.555 31.411 1.00 20.02 79 GLU B N 1
ATOM 1450 C CA . GLU B 2 84 ? 16.754 21.305 32.008 1.00 34.94 79 GLU B CA 1
ATOM 1451 C C . GLU B 2 84 ? 16.458 21.229 33.511 1.00 26.31 79 GLU B C 1
ATOM 1452 O O . GLU B 2 84 ? 16.101 20.168 34.020 1.00 29.04 79 GLU B O 1
ATOM 1458 N N . PHE B 2 85 ? 16.575 22.350 34.218 1.00 15.32 80 PHE B N 1
ATOM 1459 C CA . PHE B 2 85 ? 16.360 22.340 35.667 1.00 16.89 80 PHE B CA 1
ATOM 1460 C C . PHE B 2 85 ? 14.925 21.973 36.076 1.00 20.10 80 PHE B C 1
ATOM 1461 O O . PHE B 2 85 ? 14.651 21.749 37.251 1.00 16.93 80 PHE B O 1
ATOM 1469 N N . LEU B 2 86 ? 14.018 21.914 35.105 1.00 15.37 81 LEU B N 1
ATOM 1470 C CA . LEU B 2 86 ? 12.623 21.579 35.355 1.00 15.66 81 LEU B CA 1
ATOM 1471 C C . LEU B 2 86 ? 12.322 20.100 35.078 1.00 20.47 81 LEU B C 1
ATOM 1472 O O . LEU B 2 86 ? 11.189 19.652 35.282 1.00 23.41 81 LEU B O 1
ATOM 1477 N N . SER B 2 87 ? 13.331 19.359 34.612 1.00 24.09 82 SER B N 1
ATOM 1478 C CA . SER B 2 87 ? 13.139 17.994 34.093 1.00 28.83 82 SER B CA 1
ATOM 1479 C C . SER B 2 87 ? 12.478 17.050 35.106 1.00 30.26 82 SER B C 1
ATOM 1480 O O . SER B 2 87 ? 11.654 16.209 34.732 1.00 32.11 82 SER B O 1
ATOM 1483 N N . ASP B 2 88 ? 12.836 17.207 36.379 1.00 29.93 83 ASP B N 1
ATOM 1484 C CA . ASP B 2 88 ? 12.245 16.432 37.470 1.00 32.85 83 ASP B CA 1
ATOM 1485 C C . ASP B 2 88 ? 10.770 16.799 37.725 1.00 30.24 83 ASP B C 1
ATOM 1486 O O . ASP B 2 88 ? 9.926 15.913 37.882 1.00 32.48 83 ASP B O 1
ATOM 1491 N N . LEU B 2 89 ? 10.458 18.095 37.758 1.00 28.03 84 LEU B N 1
ATOM 1492 C CA . LEU B 2 89 ? 9.073 18.545 37.969 1.00 26.21 84 LEU B CA 1
ATOM 1493 C C . LEU B 2 89 ? 8.100 17.978 36.931 1.00 34.43 84 LEU B C 1
ATOM 1494 O O . LEU B 2 89 ? 6.936 17.719 37.239 1.00 36.65 84 LEU B O 1
ATOM 1499 N N . PHE B 2 90 ? 8.575 17.789 35.705 1.00 33.60 85 PHE B N 1
ATOM 1500 C CA . PHE B 2 90 ? 7.726 17.282 34.628 1.00 31.09 85 PHE B CA 1
ATOM 1501 C C . PHE B 2 90 ? 7.925 15.788 34.404 1.00 33.29 85 PHE B C 1
ATOM 1502 O O . PHE B 2 90 ? 7.353 15.217 33.478 1.00 34.11 85 PHE B O 1
ATOM 1510 N N . SER B 2 91 ? 8.751 15.171 35.245 1.00 38.20 86 SER B N 1
ATOM 1511 C CA . SER B 2 91 ? 8.963 13.727 35.221 1.00 44.50 86 SER B CA 1
ATOM 1512 C C . SER B 2 91 ? 9.316 13.207 33.829 1.00 52.41 86 SER B C 1
ATOM 1513 O O . SER B 2 91 ? 8.787 12.190 33.381 1.00 58.44 86 SER B O 1
ATOM 1516 N N . ILE B 2 92 ? 10.209 13.918 33.149 1.00 51.23 87 ILE B N 1
ATOM 1517 C CA . ILE B 2 92 ? 10.622 13.536 31.807 1.00 53.71 87 ILE B CA 1
ATOM 1518 C C . ILE B 2 92 ? 11.988 12.866 31.826 1.00 57.22 87 ILE B C 1
ATOM 1519 O O . ILE B 2 92 ? 12.647 12.766 30.793 1.00 57.48 87 ILE B O 1
#

CATH classification: 1.10.20.10

Solvent-accessible surface area: 10794 Å² total

Sequence (186 aa):
TSELDDLALPRSIIRLVKGVLPEKSLVQKEALKAINSATLFVSFLTSASGEIATNNNRKILPQDVLNALDEIEYPEFSKTLKKHLEAYELALKEKGPLGSEKTYGKTVLPLSRVKRIIKQDEEDVHYCSNASALLISVATELFVEKLATEAYQLAKLQKRKGIRYRDVEDVVRRKDDQFEFLSDLFSI

Secondary structure (DSSP, 8-state):
-HHHHHHPPPTTT--HHHHTS-TT--B-HHHHH--HHHHHHHHHHHHHHHHHHHHTT-SB--HHHHHHHHHTT-GGGHHHHHHHHHHHHHHHHH-/--S------S--SS-HHHHHHHHTT-TT-SB--HHHHHHHHHHHHHHHHHHHHHHHHHHHHTT-SSB-HHHHHHHHHH-GGGGGGTTTTT-

Nearest PDB structures (foldseek):
  6n1z-assembly1_C  TM=7.462E-01  e=5.987E-02  Xenopus laevis
  3azn-assembly1_E  TM=8.441E-01  e=2.359E-01  Homo sapiens
  6ke9-assembly1_C  TM=6.060E-01  e=5.640E-02  Homo sapiens
  3ut9-assembly1_G  TM=6.129E-01  e=5.987E-02  Xenopus laevis
  6esi-assembly1_D  TM=6.790E-01  e=1.464E-01  Xenopus laevis

InterPro domains:
  IPR003958 Transcription factor CBF/NF-Y/archaeal histone domain [PF00808] (17-80)
  IPR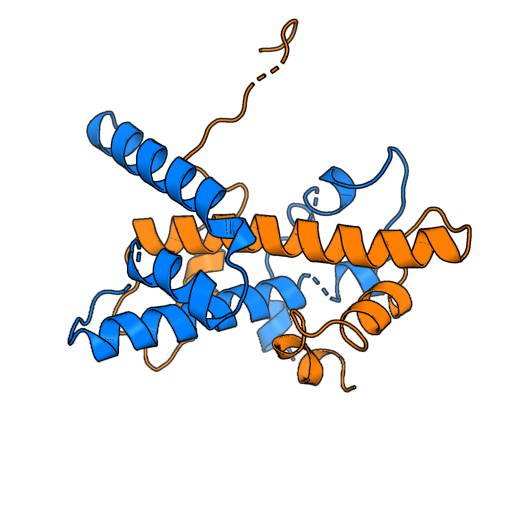009072 Histone-fold [G3DSA:1.10.20.10] (5-165)
  IPR009072 Histone-fold [SSF47113]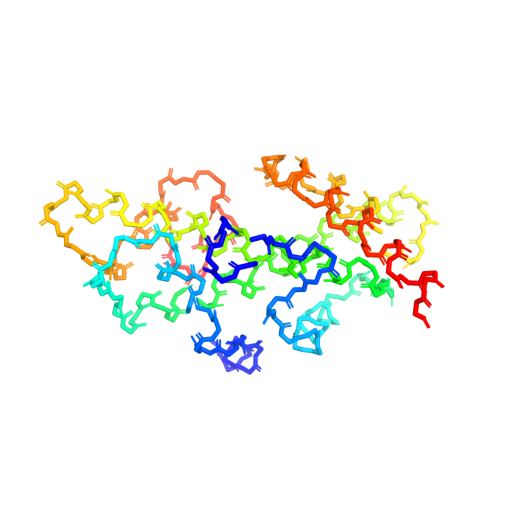 (13-138)
  IPR051377 DNA Polymerase Epsilon Subunit [PTHR46172] (11-156)